Protein AF-A0A1V5QFH5-F1 (afdb_monomer)

Nearest PDB structures (foldseek):
  2v5h-assembly1_D  TM=9.493E-01  e=4.445E-23  Synechococcus elongatus PCC 7942 = FACHB-805
  2rd5-assembly1_B  TM=8.977E-01  e=8.369E-21  Arabidopsis thaliana
  7nly-assembly1_A  TM=9.084E-01  e=3.528E-19  Mycobacterium tuberculosis H37Rv
  3u6u-assembly1_C  TM=8.627E-01  e=1.494E-16  Thermus thermophilus HB8
  3wwm-assembly1_A-2  TM=8.642E-01  e=3.578E-16  Thermus thermophilus HB27

Solvent-accessible surface area (backbone atoms only — not comparable to full-atom values): 11883 Å² total; per-residue (Å²): 85,77,92,73,74,45,78,91,48,71,56,96,88,43,64,46,22,49,71,76,51,43,57,52,49,49,48,45,40,67,69,45,51,40,51,49,54,31,51,55,40,40,75,75,72,41,52,48,43,71,40,64,18,49,81,32,28,36,23,42,73,46,72,52,63,40,91,88,76,69,47,78,47,77,30,58,38,25,30,42,84,73,48,58,61,49,63,71,54,51,54,31,50,75,71,64,25,49,74,43,71,38,46,34,19,24,31,92,85,70,44,74,21,50,33,57,54,61,51,46,52,25,53,48,32,30,70,66,60,28,65,64,48,78,46,74,34,99,46,51,42,52,42,78,38,87,91,37,88,82,38,52,39,46,67,43,42,49,70,55,52,56,48,33,42,76,71,55,65,53,47,77,86,51,47,65,55,51,50,26,42,51,51,19,44,77,56,59,17,58,30,30,35,35,25,28,61,84,46,84,62,35,72,55,43,40,74,73,42,96,66,42,67,23,19,39,38,35,111

Mean predicted aligned error: 5.42 Å

pLDDT: mean 90.11, std 8.15, range [64.62, 98.56]

Foldseek 3Di:
DVVVVDDFDDDPNHTQAAPVNQVVLCCCQVPPVQVVVCVVCVVVVQQEDEDEQAVFWEWDADWDADPVPRHIDHSHQATQTDAGDCPVVVVCVVVRYHYRYGQWHAYPVRDIGHYDPLRSQLRNCLVVLHQEAEAADQAAAQAQDPVDSVRAAQEDEPVVVVV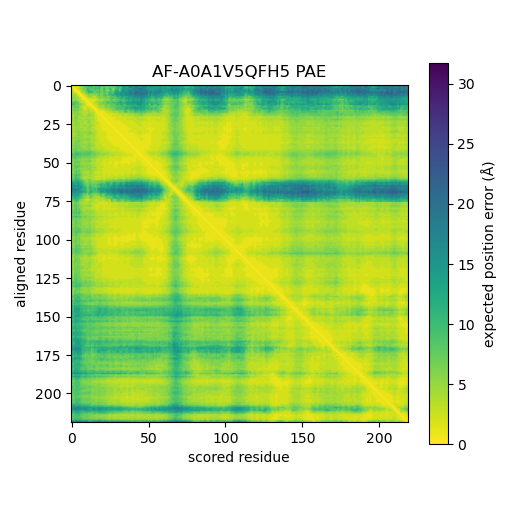CVVVVSQDDPRVVNVVSQSSSQVSRHAKYWYGHPPDPPLVVQQPPPPRGRYYIYGD

Sequence (219 aa):
MKKAGLKPVFLQGLRVTDAASMDIVEQVLNHEVNPEIVRTLEEFGCKARGIHGEHIISVVKHTATDEKTGIAMDWGYVGNVVDVDVEPIKAFLLAQIAPVITPLGRGPDKKLYNVNADEAAAAIAEKLGARKLVFLSDVPGILMNPEDPKSIASTLELAEIEELIRRGVISGGMLPKISGAIKALKAGVRKTHIIDAGLPHSLLLELFTDKGVGTEIVQ

Structure (mmCIF, N/CA/C/O backbone):
data_AF-A0A1V5QFH5-F1
#
_entry.id   AF-A0A1V5QFH5-F1
#
loop_
_atom_site.group_PDB
_atom_site.id
_atom_site.type_symbol
_atom_site.label_atom_id
_atom_site.label_alt_id
_atom_site.label_comp_id
_atom_site.label_asym_id
_atom_site.label_entity_id
_atom_site.label_seq_id
_atom_site.pdbx_PDB_ins_code
_atom_site.Cartn_x
_atom_site.Cartn_y
_atom_site.Cartn_z
_atom_site.occupancy
_atom_site.B_iso_or_equiv
_atom_site.auth_seq_id
_atom_site.auth_comp_id
_atom_site.auth_asym_id
_atom_site.auth_atom_id
_atom_site.pdbx_PDB_model_num
ATOM 1 N N . MET A 1 1 ? 20.693 0.882 -0.926 1.00 64.62 1 MET A N 1
ATOM 2 C CA . MET A 1 1 ? 21.209 2.172 -1.454 1.00 64.62 1 MET A CA 1
ATOM 3 C C . MET A 1 1 ? 22.457 2.671 -0.734 1.00 64.62 1 MET A C 1
ATOM 5 O O . MET A 1 1 ? 23.535 2.384 -1.224 1.00 64.62 1 MET A O 1
ATOM 9 N N . LYS A 1 2 ? 22.368 3.323 0.443 1.00 68.25 2 LYS A N 1
ATOM 10 C CA . LYS A 1 2 ? 23.543 3.910 1.135 1.00 68.25 2 LYS A CA 1
ATOM 11 C C . LYS A 1 2 ? 24.655 2.891 1.437 1.00 68.25 2 LYS A C 1
ATOM 13 O O . LYS A 1 2 ? 25.822 3.192 1.230 1.00 68.25 2 LYS A O 1
ATOM 18 N N . LYS A 1 3 ? 24.284 1.672 1.851 1.00 66.62 3 LYS A N 1
ATOM 19 C CA . LYS A 1 3 ? 25.224 0.550 2.055 1.00 66.62 3 LYS A CA 1
ATOM 20 C C . LYS A 1 3 ? 25.858 0.028 0.753 1.00 66.62 3 LYS A C 1
ATOM 22 O O . LYS A 1 3 ? 26.952 -0.508 0.801 1.00 66.62 3 LYS A O 1
ATOM 27 N N . ALA A 1 4 ? 25.191 0.213 -0.387 1.00 67.56 4 ALA A N 1
ATOM 28 C CA . ALA A 1 4 ? 25.653 -0.201 -1.715 1.00 67.56 4 ALA A CA 1
ATOM 29 C C . ALA A 1 4 ? 26.341 0.943 -2.493 1.00 67.56 4 ALA A C 1
ATOM 31 O O . ALA A 1 4 ? 26.595 0.812 -3.682 1.00 67.56 4 ALA A O 1
ATOM 32 N N . GLY A 1 5 ? 26.591 2.095 -1.854 1.00 68.31 5 GLY A N 1
ATOM 33 C CA . GLY A 1 5 ? 27.222 3.256 -2.495 1.00 68.31 5 GLY A CA 1
ATOM 34 C C . GLY A 1 5 ? 26.336 4.040 -3.474 1.00 68.31 5 GLY A C 1
ATOM 35 O O . GLY A 1 5 ? 26.804 5.010 -4.064 1.00 68.31 5 GLY A O 1
ATOM 36 N N . LEU A 1 6 ? 25.058 3.679 -3.626 1.00 72.56 6 LEU A N 1
ATOM 37 C CA . LEU A 1 6 ? 24.126 4.347 -4.541 1.00 72.56 6 LEU A CA 1
ATOM 38 C C . LEU A 1 6 ? 23.429 5.533 -3.858 1.00 72.56 6 LEU A C 1
ATOM 40 O O . LEU A 1 6 ? 22.901 5.405 -2.745 1.00 72.56 6 LEU A O 1
ATOM 44 N N . LYS A 1 7 ? 23.406 6.687 -4.538 1.00 72.81 7 LYS A N 1
ATOM 45 C CA . LYS A 1 7 ? 22.693 7.895 -4.093 1.00 72.81 7 LYS A CA 1
ATOM 46 C C . LYS A 1 7 ? 21.243 7.859 -4.598 1.00 72.81 7 LYS A C 1
ATOM 48 O O . LYS A 1 7 ? 21.052 7.726 -5.802 1.00 72.81 7 LYS A O 1
ATOM 53 N N . PRO A 1 8 ? 20.228 8.005 -3.726 1.00 72.50 8 PRO A N 1
ATOM 54 C CA . PRO A 1 8 ? 18.841 8.119 -4.167 1.00 72.50 8 PRO A CA 1
ATOM 55 C C . PRO A 1 8 ? 18.653 9.373 -5.026 1.00 72.50 8 PRO A C 1
ATOM 57 O O . PRO A 1 8 ? 18.969 10.474 -4.576 1.00 72.50 8 PRO A O 1
ATOM 60 N N . VAL A 1 9 ? 18.126 9.208 -6.237 1.00 76.88 9 VAL A N 1
ATOM 61 C CA . VAL A 1 9 ? 17.730 10.314 -7.116 1.00 76.88 9 VAL A CA 1
ATOM 62 C C . VAL A 1 9 ? 16.208 10.354 -7.163 1.00 76.88 9 VAL A C 1
ATOM 64 O O . VAL A 1 9 ? 15.557 9.323 -7.325 1.00 76.88 9 VAL A O 1
ATOM 67 N N . PHE A 1 10 ? 15.635 11.541 -6.993 1.00 75.25 10 PHE A N 1
ATOM 68 C CA . PHE A 1 10 ? 14.196 11.761 -7.081 1.00 75.25 10 PHE A CA 1
ATOM 69 C C . PHE A 1 10 ? 13.908 12.758 -8.192 1.00 75.25 10 PHE A C 1
ATOM 71 O O . PHE A 1 10 ? 14.595 13.773 -8.309 1.00 75.25 10 PHE A O 1
ATOM 78 N N . LEU A 1 11 ? 12.879 12.474 -8.980 1.00 71.00 11 LEU A N 1
ATOM 79 C CA . LEU A 1 11 ? 12.400 13.342 -10.042 1.00 71.00 11 LEU A CA 1
ATOM 80 C C . LEU A 1 11 ? 10.881 13.474 -9.873 1.00 71.00 11 LEU A C 1
ATOM 82 O O . LEU A 1 11 ? 10.172 12.473 -9.809 1.00 71.00 11 LEU A O 1
ATOM 86 N N . GLN A 1 12 ? 10.402 14.709 -9.684 1.00 69.69 12 GLN A N 1
ATOM 87 C CA . GLN A 1 12 ? 8.989 15.032 -9.408 1.00 69.69 12 GLN A CA 1
ATOM 88 C C . GLN A 1 12 ? 8.338 14.165 -8.304 1.00 69.69 12 GLN A C 1
ATOM 90 O O . GLN A 1 12 ? 7.196 13.734 -8.414 1.00 69.69 12 GLN A O 1
ATOM 95 N N . GLY A 1 13 ? 9.075 13.888 -7.222 1.00 67.62 13 GLY A N 1
ATOM 96 C CA . GLY A 1 13 ? 8.570 13.124 -6.071 1.00 67.62 13 GLY A CA 1
ATOM 97 C C . GLY A 1 13 ? 8.624 11.599 -6.220 1.00 67.62 13 GLY A C 1
ATOM 98 O O . GLY A 1 13 ? 8.502 10.894 -5.220 1.00 67.62 13 GLY A O 1
ATOM 99 N N . LEU A 1 14 ? 8.896 11.073 -7.417 1.00 69.31 14 LEU A N 1
ATOM 100 C CA . LEU A 1 14 ? 9.139 9.648 -7.641 1.00 69.31 14 LEU A CA 1
ATOM 101 C C . LEU A 1 14 ? 10.639 9.345 -7.602 1.00 69.31 14 LEU A C 1
ATOM 103 O O . LEU A 1 14 ? 11.469 10.114 -8.094 1.00 69.31 14 LEU A O 1
ATOM 107 N N . ARG A 1 15 ? 11.004 8.206 -7.006 1.00 75.00 15 ARG A N 1
ATOM 108 C CA . ARG A 1 15 ? 12.395 7.745 -6.969 1.00 75.00 15 ARG A CA 1
ATOM 109 C C . ARG A 1 15 ? 12.780 7.186 -8.335 1.00 75.00 15 ARG A C 1
ATOM 111 O O . ARG A 1 15 ? 12.197 6.199 -8.774 1.00 75.00 15 ARG A O 1
ATOM 118 N N . VAL A 1 16 ? 13.801 7.765 -8.960 1.00 82.00 16 VAL A N 1
ATOM 119 C CA . VAL A 1 16 ? 14.421 7.182 -10.153 1.00 82.00 16 VAL A CA 1
ATOM 120 C C . VAL A 1 16 ? 15.041 5.847 -9.751 1.00 82.00 16 VAL A C 1
ATOM 122 O O . VAL A 1 16 ? 15.820 5.775 -8.799 1.00 82.00 16 VAL A O 1
ATOM 125 N N . THR A 1 17 ? 14.654 4.785 -10.447 1.00 82.50 17 THR A N 1
ATOM 126 C CA . THR A 1 17 ? 15.049 3.412 -10.140 1.00 82.50 17 THR A CA 1
ATOM 127 C C . THR A 1 17 ? 15.790 2.848 -11.347 1.00 82.50 17 THR A C 1
ATOM 129 O O . THR A 1 17 ? 15.173 2.399 -12.304 1.00 82.50 17 THR A O 1
ATOM 132 N N . ASP A 1 18 ? 17.121 2.900 -11.343 1.00 87.44 18 ASP A N 1
ATOM 133 C CA . ASP A 1 18 ? 17.934 2.205 -12.351 1.00 87.44 18 ASP A CA 1
ATOM 134 C C . ASP A 1 18 ? 17.966 0.680 -12.111 1.00 87.44 18 ASP A C 1
ATOM 136 O O . ASP A 1 18 ? 17.358 0.181 -11.166 1.00 87.44 18 ASP A O 1
ATOM 140 N N . ALA A 1 19 ? 18.642 -0.081 -12.979 1.00 87.50 19 ALA A N 1
ATOM 141 C CA . ALA A 1 19 ? 18.684 -1.546 -12.879 1.00 87.50 19 ALA A CA 1
ATOM 142 C C . ALA A 1 19 ? 19.282 -2.027 -11.543 1.00 87.50 19 ALA A C 1
ATOM 144 O O . ALA A 1 19 ? 18.670 -2.829 -10.850 1.00 87.50 19 ALA A O 1
ATOM 145 N N . ALA A 1 20 ? 20.429 -1.470 -11.141 1.00 87.25 20 ALA A N 1
ATOM 146 C CA . ALA A 1 20 ? 21.074 -1.814 -9.872 1.00 87.25 20 ALA A CA 1
ATOM 147 C C . ALA A 1 20 ? 20.202 -1.441 -8.661 1.00 87.25 20 ALA A C 1
ATOM 149 O O . ALA A 1 20 ? 20.180 -2.132 -7.643 1.00 87.25 20 ALA A O 1
ATOM 150 N N . SER A 1 21 ? 19.468 -0.334 -8.766 1.00 88.00 21 SER A N 1
ATOM 151 C CA . SER A 1 21 ? 18.495 0.092 -7.772 1.00 88.00 21 SER A CA 1
ATOM 152 C C . SER A 1 21 ? 17.308 -0.862 -7.703 1.00 88.00 21 SER A C 1
ATOM 154 O O . SER A 1 21 ? 16.833 -1.128 -6.602 1.00 88.00 21 SER A O 1
ATOM 156 N N . MET A 1 22 ? 16.846 -1.376 -8.845 1.00 92.56 22 MET A N 1
ATOM 157 C CA . MET A 1 22 ? 15.738 -2.325 -8.926 1.00 92.56 22 MET A CA 1
ATOM 158 C C . MET A 1 22 ? 16.089 -3.642 -8.233 1.00 92.56 22 MET A C 1
ATOM 160 O O . MET A 1 22 ? 15.316 -4.073 -7.386 1.00 92.56 22 MET A O 1
ATOM 164 N N . ASP A 1 23 ? 17.280 -4.199 -8.472 1.00 90.88 23 ASP A N 1
ATOM 165 C CA . ASP A 1 23 ? 17.735 -5.435 -7.809 1.00 90.88 23 ASP A CA 1
ATOM 166 C C . ASP A 1 23 ? 17.728 -5.294 -6.275 1.00 90.88 23 ASP A C 1
ATOM 168 O O . ASP A 1 23 ? 17.292 -6.178 -5.539 1.00 90.88 23 ASP A O 1
ATOM 172 N N . ILE A 1 24 ? 18.168 -4.137 -5.764 1.00 92.06 24 ILE A N 1
ATOM 173 C CA . ILE A 1 24 ? 18.141 -3.849 -4.322 1.00 92.06 24 ILE A CA 1
ATOM 174 C C . ILE A 1 24 ? 16.704 -3.700 -3.815 1.00 92.06 24 ILE A C 1
ATOM 176 O O . ILE A 1 24 ? 16.397 -4.143 -2.710 1.00 92.06 24 ILE A O 1
ATOM 180 N N . VAL A 1 25 ? 15.839 -3.022 -4.572 1.00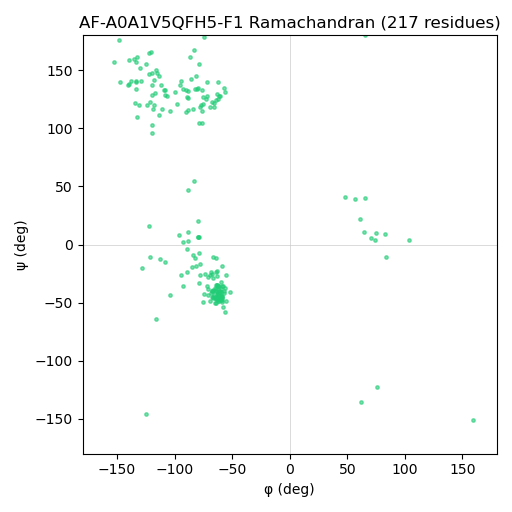 92.19 25 VAL A N 1
ATOM 181 C CA . VAL A 1 25 ? 14.436 -2.818 -4.190 1.00 92.19 25 VAL A CA 1
ATOM 182 C C . VAL A 1 25 ? 13.700 -4.156 -4.135 1.00 92.19 25 VAL A C 1
ATOM 184 O O . VAL A 1 25 ? 13.006 -4.405 -3.153 1.00 92.19 25 VAL A O 1
ATOM 187 N N . GLU A 1 26 ? 13.891 -5.021 -5.131 1.00 94.94 26 GLU A N 1
ATOM 188 C CA . GLU A 1 26 ? 13.342 -6.378 -5.157 1.00 94.94 26 GLU A CA 1
ATOM 189 C C . GLU A 1 26 ? 13.805 -7.174 -3.939 1.00 94.94 26 GLU A C 1
ATOM 191 O O . GLU A 1 26 ? 12.972 -7.653 -3.172 1.00 94.94 26 GLU A O 1
ATOM 196 N N . GLN A 1 27 ? 15.121 -7.238 -3.708 1.00 95.50 27 GLN A N 1
ATOM 197 C CA . GLN A 1 27 ? 15.693 -7.972 -2.583 1.00 95.50 27 GLN A CA 1
ATOM 198 C C . GLN A 1 27 ? 15.098 -7.520 -1.245 1.00 95.50 27 GLN A C 1
ATOM 200 O O . GLN A 1 27 ? 14.653 -8.344 -0.448 1.00 95.50 27 GLN A O 1
ATOM 205 N N . VAL A 1 28 ? 15.045 -6.209 -1.001 1.00 95.44 28 VAL A N 1
ATOM 206 C CA . VAL A 1 28 ? 14.538 -5.671 0.267 1.00 95.44 28 VAL A CA 1
ATOM 207 C C . VAL A 1 28 ? 13.037 -5.926 0.418 1.00 95.44 28 VAL A C 1
ATOM 209 O O . VAL A 1 28 ? 12.594 -6.336 1.488 1.00 95.44 28 VAL A O 1
ATOM 212 N N . LEU A 1 29 ? 12.230 -5.695 -0.620 1.00 96.50 29 LEU A N 1
ATOM 213 C CA . LEU A 1 29 ? 10.776 -5.819 -0.503 1.00 96.50 29 LEU A CA 1
ATOM 214 C C . LEU A 1 29 ? 10.316 -7.279 -0.462 1.00 96.50 29 LEU A C 1
ATOM 216 O O . LEU A 1 29 ? 9.549 -7.635 0.433 1.00 96.50 29 LEU A O 1
ATOM 220 N N . ASN A 1 30 ? 10.785 -8.118 -1.388 1.00 97.38 30 ASN A N 1
ATOM 221 C CA . ASN A 1 30 ? 10.340 -9.508 -1.513 1.00 97.38 30 ASN A CA 1
ATOM 222 C C . ASN A 1 30 ? 10.992 -10.437 -0.483 1.00 97.38 30 ASN A C 1
ATOM 224 O O . ASN A 1 30 ? 10.351 -11.388 -0.039 1.00 97.38 30 ASN A O 1
ATOM 228 N N . HIS A 1 31 ? 12.246 -10.192 -0.093 1.00 96.75 31 HIS A N 1
ATOM 229 C CA . HIS A 1 31 ? 13.013 -11.161 0.701 1.00 96.75 31 HIS A CA 1
ATOM 230 C C . HIS A 1 31 ? 13.326 -10.718 2.132 1.00 96.7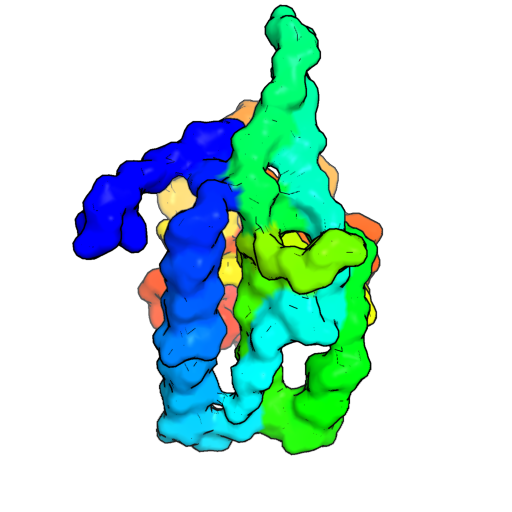5 31 HIS A C 1
ATOM 232 O O . HIS A 1 31 ? 13.705 -11.563 2.940 1.00 96.75 31 HIS A O 1
ATOM 238 N N . GLU A 1 32 ? 13.133 -9.443 2.475 1.00 97.44 32 GLU A N 1
ATOM 239 C CA . GLU A 1 32 ? 13.359 -8.945 3.839 1.00 97.44 32 GLU A CA 1
ATOM 240 C C . GLU A 1 32 ? 12.050 -8.451 4.470 1.00 97.44 32 GLU A C 1
ATOM 242 O O . GLU A 1 32 ? 11.544 -9.067 5.408 1.00 97.44 32 GLU A O 1
ATOM 247 N N . VAL A 1 33 ? 11.449 -7.395 3.912 1.00 97.88 33 VAL A N 1
ATOM 248 C CA . VAL A 1 33 ? 10.292 -6.706 4.510 1.00 97.88 33 VAL A CA 1
ATOM 249 C C . VAL A 1 33 ? 9.024 -7.560 4.471 1.00 97.88 33 VAL A C 1
ATOM 251 O O . VAL A 1 33 ? 8.335 -7.686 5.483 1.00 97.88 33 VAL A O 1
ATOM 254 N N . ASN A 1 34 ? 8.685 -8.155 3.322 1.00 98.44 34 ASN A N 1
ATOM 255 C CA . ASN A 1 34 ? 7.463 -8.954 3.206 1.00 98.44 34 ASN A CA 1
ATOM 256 C C . ASN A 1 34 ? 7.474 -10.185 4.136 1.00 98.44 34 ASN A C 1
ATOM 258 O O . ASN A 1 34 ? 6.519 -10.334 4.908 1.00 98.44 34 ASN A O 1
ATOM 262 N N . PRO A 1 35 ? 8.545 -11.008 4.174 1.00 98.19 35 PRO A N 1
ATOM 263 C CA . PRO A 1 35 ? 8.632 -12.116 5.122 1.00 98.19 35 PRO A CA 1
ATOM 264 C C . PRO A 1 35 ? 8.629 -11.670 6.589 1.00 98.19 35 PRO A C 1
ATOM 266 O O . PRO A 1 35 ? 8.040 -12.356 7.422 1.00 98.19 35 PRO A O 1
ATOM 269 N N . GLU A 1 36 ? 9.242 -10.530 6.926 1.00 98.38 36 GLU A N 1
ATOM 270 C CA . GLU A 1 36 ? 9.231 -9.991 8.292 1.00 98.38 36 GLU A CA 1
ATOM 271 C C . GLU A 1 36 ? 7.811 -9.643 8.764 1.00 98.38 36 GLU A C 1
ATOM 273 O O . GLU A 1 36 ? 7.420 -10.024 9.873 1.00 98.38 36 GLU A O 1
ATOM 278 N N . ILE A 1 37 ? 7.013 -8.983 7.917 1.00 98.06 37 ILE A N 1
ATOM 279 C CA . ILE A 1 37 ? 5.612 -8.656 8.226 1.00 98.06 37 ILE A CA 1
ATOM 280 C C . ILE A 1 37 ? 4.790 -9.937 8.391 1.00 98.06 37 ILE A C 1
ATOM 282 O O . ILE A 1 37 ? 4.036 -10.060 9.356 1.00 98.06 37 ILE A O 1
ATOM 286 N N . VAL A 1 38 ? 4.952 -10.908 7.485 1.00 98.50 38 VAL A N 1
ATOM 287 C CA . VAL A 1 38 ? 4.260 -12.204 7.574 1.00 98.50 38 VAL A CA 1
ATOM 288 C C . VAL A 1 38 ? 4.605 -12.909 8.885 1.00 98.50 38 VAL A C 1
ATOM 290 O O . VAL A 1 38 ? 3.692 -13.293 9.613 1.00 98.50 38 VAL A O 1
ATOM 293 N N . ARG A 1 39 ? 5.895 -13.009 9.231 1.00 98.44 39 ARG A N 1
ATOM 294 C CA . ARG A 1 39 ? 6.352 -13.646 10.474 1.00 98.44 39 ARG A CA 1
ATOM 295 C C . ARG A 1 39 ? 5.768 -12.957 11.704 1.00 98.44 39 ARG A C 1
ATOM 297 O O . ARG A 1 39 ? 5.277 -13.628 12.602 1.00 98.44 39 ARG A O 1
ATOM 304 N N . THR A 1 40 ? 5.775 -11.625 11.719 1.00 98.19 40 THR A N 1
ATOM 305 C CA . THR A 1 40 ? 5.205 -10.835 12.818 1.00 98.19 40 THR A CA 1
ATOM 306 C C . THR A 1 40 ? 3.713 -11.130 12.983 1.00 98.19 40 THR A C 1
ATOM 308 O O . THR A 1 40 ? 3.248 -11.362 14.093 1.00 98.19 40 THR A O 1
ATOM 311 N N . LEU A 1 41 ? 2.945 -11.181 11.890 1.00 97.88 41 LEU A N 1
ATOM 312 C CA . LEU A 1 41 ? 1.522 -11.532 11.945 1.00 97.88 41 LEU A CA 1
ATOM 313 C C . LEU A 1 41 ? 1.303 -12.959 12.475 1.00 97.88 41 LEU A C 1
ATOM 315 O O . LEU A 1 41 ? 0.415 -13.173 13.304 1.00 97.88 41 LEU A O 1
ATOM 319 N N . GLU A 1 42 ? 2.114 -13.920 12.032 1.00 97.62 42 GLU A N 1
ATOM 320 C CA . GLU A 1 42 ? 2.048 -15.312 12.4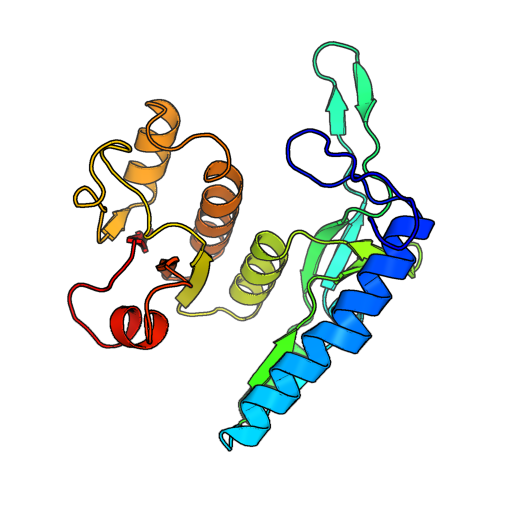93 1.00 97.62 42 GLU A CA 1
ATOM 321 C C . GLU A 1 42 ? 2.400 -15.463 13.981 1.00 97.62 42 GLU A C 1
ATOM 323 O O . GLU A 1 42 ? 1.739 -16.230 14.681 1.00 97.62 42 GLU A O 1
ATOM 328 N N . GLU A 1 43 ? 3.366 -14.693 14.496 1.00 98.25 43 GLU A N 1
ATOM 329 C CA . GLU A 1 43 ? 3.721 -14.643 15.926 1.00 98.25 43 GLU A CA 1
ATOM 330 C C . GLU A 1 43 ? 2.535 -14.204 16.807 1.00 98.25 43 GLU A C 1
ATOM 332 O O . GLU A 1 43 ? 2.377 -14.696 17.924 1.00 98.25 43 GLU A O 1
ATOM 337 N N . PHE A 1 44 ? 1.652 -13.343 16.289 1.00 96.75 44 PHE A N 1
ATOM 338 C CA . PHE A 1 44 ? 0.402 -12.942 16.949 1.00 96.75 44 PHE A CA 1
ATOM 339 C C . PHE A 1 44 ? -0.795 -13.862 16.629 1.00 96.75 44 PHE A C 1
ATOM 341 O O . PHE A 1 44 ? -1.936 -13.537 16.961 1.00 96.75 44 PHE A O 1
ATOM 348 N N . GLY A 1 45 ? -0.564 -15.020 16.001 1.00 96.81 45 GLY A N 1
ATOM 349 C CA . GLY A 1 45 ? -1.586 -16.035 15.725 1.00 96.81 45 GLY A CA 1
ATOM 350 C C . GLY A 1 45 ? -2.428 -15.789 14.468 1.00 96.81 45 GLY A C 1
ATOM 351 O O . GLY A 1 45 ? -3.409 -16.501 14.242 1.00 96.81 45 GLY A O 1
ATOM 352 N N . CYS A 1 46 ? -2.070 -14.810 13.633 1.00 97.12 46 CYS A N 1
ATOM 353 C CA . CYS A 1 46 ? -2.725 -14.584 12.347 1.00 97.12 46 CYS A CA 1
ATOM 354 C C . CYS A 1 46 ? -2.199 -15.571 11.297 1.00 97.12 46 CYS A C 1
ATOM 356 O O . CYS A 1 46 ? -0.995 -15.752 11.143 1.00 97.12 46 CYS A O 1
ATOM 358 N N . LYS A 1 47 ? -3.087 -16.180 10.506 1.00 97.94 47 LYS A N 1
ATOM 359 C CA . LYS A 1 47 ? -2.664 -16.915 9.307 1.00 97.94 47 LYS A CA 1
ATOM 360 C C . LYS A 1 47 ? -2.329 -15.888 8.230 1.00 97.94 47 LYS A C 1
ATOM 362 O O . LYS A 1 47 ? -3.248 -15.317 7.659 1.00 97.94 47 LYS A O 1
ATOM 367 N N . ALA A 1 48 ? -1.055 -15.644 7.941 1.00 98.19 48 ALA A N 1
ATOM 368 C CA . ALA A 1 48 ? -0.637 -14.655 6.944 1.00 98.19 48 ALA A CA 1
ATOM 369 C C . ALA A 1 48 ? 0.218 -15.284 5.839 1.00 98.19 48 ALA A C 1
ATOM 371 O O . ALA A 1 48 ? 0.967 -16.227 6.087 1.00 98.19 48 ALA A O 1
ATOM 372 N N . ARG A 1 49 ? 0.120 -14.789 4.603 1.00 98.31 49 ARG A N 1
ATOM 373 C CA . ARG A 1 49 ? 0.956 -15.250 3.482 1.00 98.31 49 ARG A CA 1
ATOM 374 C C . ARG A 1 49 ? 1.374 -14.086 2.595 1.00 98.31 49 ARG A C 1
ATOM 376 O O . ARG A 1 49 ? 0.560 -13.226 2.263 1.00 98.31 49 ARG A O 1
ATOM 383 N N . GLY A 1 50 ? 2.642 -14.097 2.197 1.00 98.00 50 GLY A N 1
ATOM 384 C CA . GLY A 1 50 ? 3.197 -13.144 1.246 1.00 98.00 50 GLY A CA 1
ATOM 385 C C . GLY A 1 50 ? 2.693 -13.400 -0.174 1.00 98.00 50 GLY A C 1
ATOM 386 O O . GLY A 1 50 ? 2.590 -14.549 -0.604 1.00 98.00 50 GLY A O 1
ATOM 387 N N . ILE A 1 51 ? 2.400 -12.330 -0.905 1.00 98.25 51 ILE A N 1
ATOM 388 C CA . ILE A 1 51 ? 2.196 -12.327 -2.352 1.00 98.25 51 ILE A CA 1
ATOM 389 C C . ILE A 1 51 ? 3.180 -11.316 -2.925 1.00 98.25 51 ILE A C 1
ATOM 391 O O . ILE A 1 51 ? 3.141 -10.133 -2.592 1.00 98.25 51 ILE A O 1
ATOM 395 N N . HIS A 1 52 ? 4.065 -11.778 -3.796 1.00 98.19 52 HIS A N 1
ATOM 396 C CA . HIS A 1 52 ? 4.919 -10.858 -4.528 1.00 98.19 52 HIS A CA 1
ATOM 397 C C . HIS A 1 52 ? 4.075 -10.126 -5.575 1.00 98.19 52 HIS A C 1
ATOM 399 O O . HIS A 1 52 ? 3.369 -10.768 -6.363 1.00 98.19 52 HIS A O 1
ATOM 405 N N . GLY A 1 53 ? 4.104 -8.794 -5.553 1.00 97.50 53 GLY A N 1
ATOM 406 C CA . GLY A 1 53 ? 3.236 -7.954 -6.370 1.00 97.50 53 GLY A CA 1
ATOM 407 C C . GLY A 1 53 ? 3.376 -8.230 -7.860 1.00 97.50 53 GLY A C 1
ATOM 408 O O . GLY A 1 53 ? 2.378 -8.263 -8.565 1.00 97.50 53 GLY A O 1
ATOM 409 N N . GLU A 1 54 ? 4.570 -8.550 -8.349 1.00 97.06 54 GLU A N 1
ATOM 410 C CA . GLU A 1 54 ? 4.836 -8.801 -9.767 1.00 97.06 54 GLU A CA 1
ATOM 411 C C . GLU A 1 54 ? 4.116 -10.021 -10.355 1.00 97.06 54 GLU A C 1
ATOM 413 O O . GLU A 1 54 ? 4.085 -10.195 -11.575 1.00 97.06 54 GLU A O 1
ATOM 418 N N . HIS A 1 55 ? 3.529 -10.867 -9.509 1.00 97.69 55 HIS A N 1
ATOM 419 C CA . HIS A 1 55 ? 2.678 -11.969 -9.945 1.00 97.69 55 HIS A CA 1
ATOM 420 C C . HIS A 1 55 ? 1.225 -11.552 -10.179 1.00 97.69 55 HIS A C 1
ATOM 422 O O . HIS A 1 55 ? 0.507 -12.274 -10.863 1.00 97.69 55 HIS A O 1
ATOM 428 N N . ILE A 1 56 ? 0.795 -10.417 -9.622 1.00 98.12 56 ILE A N 1
ATOM 429 C CA . ILE A 1 56 ? -0.603 -9.973 -9.656 1.00 98.12 56 ILE A CA 1
ATOM 430 C C . ILE A 1 56 ? -0.790 -8.540 -10.166 1.00 98.12 56 ILE A C 1
ATOM 432 O O . ILE A 1 56 ? -1.882 -8.207 -10.600 1.00 98.12 56 ILE A O 1
ATOM 436 N N . ILE A 1 57 ? 0.239 -7.692 -10.153 1.00 98.25 57 ILE A N 1
ATOM 437 C CA . ILE A 1 57 ? 0.188 -6.292 -10.586 1.00 98.25 57 ILE A CA 1
ATOM 438 C C . ILE A 1 57 ? 0.845 -6.174 -11.962 1.00 98.25 57 ILE A C 1
ATOM 440 O O . ILE A 1 57 ? 2.058 -6.352 -12.116 1.00 98.25 57 ILE A O 1
ATOM 444 N N . SER A 1 58 ? 0.043 -5.820 -12.961 1.00 98.12 58 SER A N 1
ATOM 445 C CA . SER A 1 58 ? 0.512 -5.480 -14.304 1.00 98.12 58 SER A CA 1
ATOM 446 C C . SER A 1 58 ? 0.743 -3.979 -14.412 1.00 98.12 58 SER A C 1
ATOM 448 O O . SER A 1 58 ? -0.107 -3.180 -14.011 1.00 98.12 58 SER A O 1
ATOM 450 N N . VAL A 1 59 ? 1.881 -3.583 -14.979 1.00 97.31 59 VAL A N 1
ATOM 451 C CA . VAL A 1 59 ? 2.277 -2.171 -15.061 1.00 97.31 59 VAL A CA 1
ATOM 452 C C . VAL A 1 59 ? 2.762 -1.775 -16.447 1.00 97.31 59 VAL A C 1
ATOM 454 O O . VAL A 1 59 ? 3.187 -2.603 -17.252 1.00 97.31 59 VAL A O 1
ATOM 457 N N . VAL A 1 60 ? 2.758 -0.471 -16.701 1.00 95.50 60 VAL A N 1
ATOM 458 C CA . VAL A 1 60 ? 3.500 0.150 -17.803 1.00 95.50 60 VAL A CA 1
ATOM 459 C C . VAL A 1 60 ? 4.566 1.068 -17.239 1.00 95.50 60 VAL A C 1
ATOM 461 O O . VAL A 1 60 ? 4.379 1.671 -16.183 1.00 95.50 60 VAL A O 1
ATOM 464 N N . LYS A 1 61 ? 5.692 1.183 -17.947 1.00 92.75 61 LYS A N 1
ATOM 465 C CA . LYS A 1 61 ? 6.777 2.079 -17.549 1.00 92.75 61 LYS A CA 1
ATOM 466 C C . LYS A 1 61 ? 6.252 3.511 -17.414 1.00 92.75 61 LYS A C 1
ATOM 468 O O . LYS A 1 61 ? 5.598 4.022 -18.321 1.00 92.75 61 LYS A O 1
ATOM 473 N N . HIS A 1 62 ? 6.573 4.154 -16.297 1.00 86.81 62 HIS A N 1
ATOM 474 C CA . HIS A 1 62 ? 6.284 5.561 -16.087 1.00 86.81 62 HIS A CA 1
ATOM 475 C C . HIS A 1 62 ? 7.176 6.404 -17.002 1.00 86.81 62 HIS A C 1
ATOM 477 O O . HIS A 1 62 ? 8.405 6.374 -16.905 1.00 86.81 62 HIS A O 1
ATOM 483 N N . THR A 1 63 ? 6.544 7.159 -17.894 1.00 83.38 63 THR A N 1
ATOM 484 C CA . THR A 1 63 ? 7.206 8.103 -18.793 1.00 83.38 63 THR A CA 1
ATOM 485 C C . THR A 1 63 ? 6.449 9.416 -18.762 1.00 83.38 63 THR A C 1
ATOM 487 O O . THR A 1 63 ? 5.226 9.417 -18.903 1.00 83.38 63 THR A O 1
ATOM 490 N N . ALA A 1 64 ? 7.171 10.522 -18.640 1.00 79.19 64 ALA A N 1
ATOM 491 C CA . ALA A 1 64 ? 6.608 11.856 -18.779 1.00 79.19 64 ALA A CA 1
ATOM 492 C C . ALA A 1 64 ? 7.529 12.714 -19.646 1.00 79.19 64 ALA A C 1
ATOM 494 O O . ALA A 1 64 ? 8.712 12.413 -19.813 1.00 79.19 64 ALA A O 1
ATOM 495 N N . THR A 1 65 ? 6.983 13.787 -20.201 1.00 79.50 65 THR A N 1
ATOM 496 C CA . THR A 1 65 ? 7.744 14.772 -20.969 1.00 79.50 65 THR A CA 1
ATOM 497 C C . THR A 1 65 ? 7.767 16.074 -20.191 1.00 79.50 65 THR A C 1
ATOM 499 O O . THR A 1 65 ? 6.758 16.480 -19.621 1.00 79.50 65 THR A O 1
ATOM 502 N N . ASP A 1 66 ? 8.922 16.725 -20.149 1.00 72.81 66 ASP A N 1
ATOM 503 C CA . ASP A 1 66 ? 9.042 18.054 -19.566 1.00 72.81 66 ASP A CA 1
ATOM 504 C C . ASP A 1 66 ? 8.251 19.066 -20.399 1.00 72.81 66 ASP A C 1
ATOM 506 O O . ASP A 1 66 ? 8.558 19.289 -21.568 1.00 72.81 66 ASP A O 1
ATOM 510 N N . GLU A 1 67 ? 7.242 19.698 -19.801 1.00 73.19 67 GLU A N 1
ATOM 511 C CA . GLU A 1 67 ? 6.394 20.680 -20.485 1.00 73.19 67 GLU A CA 1
ATOM 512 C C . GLU A 1 67 ? 7.162 21.933 -20.939 1.00 73.19 67 GLU A C 1
ATOM 514 O O . GLU A 1 67 ? 6.740 22.612 -21.872 1.00 73.19 67 GLU A O 1
ATOM 519 N N . LYS A 1 68 ? 8.296 22.253 -20.304 1.00 74.19 68 LYS A N 1
ATOM 520 C CA . LYS A 1 68 ? 9.111 23.437 -20.616 1.00 74.19 68 LYS A CA 1
ATOM 521 C C . LYS A 1 68 ? 10.207 23.142 -21.627 1.00 74.19 68 LYS A C 1
ATOM 523 O O . LYS A 1 68 ? 10.547 24.019 -22.416 1.00 74.19 68 LYS A O 1
ATOM 528 N N . THR A 1 69 ? 10.798 21.949 -21.578 1.00 75.69 69 THR A N 1
ATOM 529 C CA . THR A 1 69 ? 11.955 21.598 -22.421 1.00 75.69 69 THR A CA 1
ATOM 530 C C . THR A 1 69 ? 11.628 20.607 -23.537 1.00 75.69 69 THR A C 1
ATOM 532 O O . THR A 1 69 ? 12.415 20.467 -24.469 1.00 75.69 69 THR A O 1
ATOM 535 N N . GLY A 1 70 ? 10.481 19.926 -23.475 1.00 76.81 70 GLY A N 1
ATOM 536 C CA . GLY A 1 70 ? 10.083 18.883 -24.423 1.00 76.81 70 GLY A CA 1
ATOM 537 C C . GLY A 1 70 ? 10.894 17.589 -24.304 1.00 76.81 70 GLY A C 1
ATOM 538 O O . GLY A 1 70 ? 10.734 16.686 -25.124 1.00 76.81 70 GLY A O 1
ATOM 539 N N . ILE A 1 71 ? 11.779 17.481 -23.308 1.00 77.19 71 ILE A N 1
ATOM 540 C CA . ILE A 1 71 ? 12.662 16.327 -23.128 1.00 77.19 71 ILE A CA 1
ATOM 541 C C . ILE A 1 71 ? 11.902 15.208 -22.411 1.00 77.19 71 ILE A C 1
ATOM 543 O O . ILE A 1 71 ? 11.223 15.439 -21.407 1.00 77.19 71 ILE A O 1
ATOM 547 N N . ALA A 1 72 ? 12.026 13.982 -22.922 1.00 77.06 72 ALA A N 1
ATOM 548 C CA . ALA A 1 72 ? 11.502 12.796 -22.258 1.00 77.06 72 ALA A CA 1
ATOM 549 C C . ALA A 1 72 ? 12.257 12.555 -20.944 1.00 77.06 72 ALA A C 1
ATOM 551 O O . ALA A 1 72 ? 13.478 12.396 -20.931 1.00 77.06 72 ALA A O 1
ATOM 552 N N . MET A 1 73 ? 11.519 12.524 -19.842 1.00 79.38 73 MET A N 1
ATOM 553 C CA . MET A 1 73 ? 12.034 12.175 -18.529 1.00 79.38 73 MET A CA 1
ATOM 554 C C . MET A 1 73 ? 11.895 10.665 -18.319 1.00 79.38 73 MET A C 1
ATOM 556 O O . MET A 1 73 ? 10.840 10.079 -18.579 1.00 79.38 73 MET A O 1
ATOM 560 N N . ASP A 1 74 ? 12.969 10.035 -17.844 1.00 80.38 74 ASP A N 1
ATOM 561 C CA . ASP A 1 74 ? 13.021 8.599 -17.584 1.00 80.38 74 ASP A CA 1
ATOM 562 C C . ASP A 1 74 ? 13.278 8.335 -16.097 1.00 80.38 74 ASP A C 1
ATOM 564 O O . ASP A 1 74 ? 14.301 8.736 -15.540 1.00 80.38 74 ASP A O 1
ATOM 568 N N . TRP A 1 75 ? 12.345 7.633 -15.459 1.00 84.56 75 TRP A N 1
ATOM 569 C CA . TRP A 1 75 ? 12.462 7.189 -14.071 1.00 84.56 75 TRP A CA 1
ATOM 570 C C . TRP A 1 75 ? 13.062 5.783 -13.943 1.00 84.56 75 TRP A C 1
ATOM 572 O O . TRP A 1 75 ? 13.192 5.268 -12.833 1.00 84.56 75 TRP A O 1
ATOM 582 N N . GLY A 1 76 ? 13.445 5.158 -15.055 1.00 88.94 76 GLY A N 1
ATOM 583 C CA . GLY A 1 76 ? 13.976 3.804 -15.118 1.00 88.94 76 GLY A CA 1
ATOM 584 C C . GLY A 1 76 ? 12.876 2.756 -14.948 1.00 88.94 76 GLY A C 1
ATOM 585 O O . GLY A 1 76 ? 11.912 2.713 -15.711 1.00 88.94 76 GLY A O 1
ATOM 586 N N . TYR A 1 77 ? 13.026 1.894 -13.952 1.00 91.62 77 TYR A N 1
ATOM 587 C CA . TYR A 1 77 ? 12.115 0.808 -13.599 1.00 91.62 77 TYR A CA 1
ATOM 588 C C . TYR A 1 77 ? 11.026 1.274 -12.628 1.00 91.62 77 TYR A C 1
ATOM 590 O O . TYR A 1 77 ? 10.756 0.617 -11.630 1.00 91.62 77 TYR A O 1
ATOM 598 N N . VAL A 1 78 ? 10.397 2.417 -12.908 1.00 92.44 78 VAL A N 1
ATOM 599 C CA . VAL A 1 78 ? 9.186 2.866 -12.201 1.00 92.44 78 VAL A CA 1
ATOM 600 C C . VAL A 1 78 ? 7.969 2.537 -13.055 1.00 92.44 78 VAL A C 1
ATOM 602 O O . VAL A 1 78 ? 7.975 2.805 -14.257 1.00 92.44 78 VAL A O 1
ATOM 605 N N . GLY A 1 79 ? 6.952 1.919 -12.458 1.00 93.12 79 GLY A N 1
ATOM 606 C CA . GLY A 1 79 ? 5.750 1.458 -13.152 1.00 93.12 79 GLY A CA 1
ATOM 607 C C . GLY A 1 79 ? 4.479 2.138 -12.649 1.00 93.12 79 GLY A C 1
ATOM 608 O O . GLY A 1 79 ? 4.321 2.326 -11.446 1.00 93.12 79 GLY A O 1
ATOM 609 N N . ASN A 1 80 ? 3.570 2.449 -13.573 1.00 92.56 80 ASN A N 1
ATOM 610 C CA . ASN A 1 80 ? 2.185 2.831 -13.286 1.00 92.56 80 ASN A CA 1
ATOM 611 C C . ASN A 1 80 ? 1.292 1.591 -13.385 1.00 92.56 80 ASN A C 1
ATOM 613 O O . ASN A 1 80 ? 1.431 0.813 -14.337 1.00 92.56 80 ASN A O 1
ATOM 617 N N . VAL A 1 81 ? 0.357 1.417 -12.451 1.00 94.12 81 VAL A N 1
ATOM 618 C CA . VAL A 1 81 ? -0.521 0.236 -12.431 1.00 94.12 81 VAL A CA 1
ATOM 619 C C . VAL A 1 81 ? -1.545 0.304 -13.560 1.00 94.12 81 VAL A C 1
ATOM 621 O O . VAL A 1 81 ? -2.261 1.295 -13.702 1.00 94.12 81 VAL A O 1
ATOM 624 N N . VAL A 1 82 ? -1.625 -0.770 -14.348 1.00 95.19 82 VAL A N 1
ATOM 625 C CA . VAL A 1 82 ? -2.613 -0.940 -15.426 1.00 95.19 82 VAL A CA 1
ATOM 626 C C . VAL A 1 82 ? -3.711 -1.904 -15.016 1.00 95.19 82 VAL A C 1
ATOM 628 O O . VAL A 1 82 ? -4.883 -1.644 -15.279 1.00 95.19 82 VAL A O 1
ATOM 631 N N . ASP A 1 83 ? -3.343 -3.014 -14.381 1.00 96.12 83 ASP A N 1
ATOM 632 C CA . ASP A 1 83 ? -4.299 -4.032 -13.964 1.00 96.12 83 ASP A CA 1
ATOM 633 C C . ASP A 1 83 ? -3.804 -4.804 -12.740 1.00 96.12 83 ASP A C 1
ATOM 635 O O . ASP A 1 83 ? -2.600 -4.858 -12.475 1.00 96.12 83 ASP A O 1
ATOM 639 N N . VAL A 1 84 ? -4.743 -5.400 -12.004 1.00 97.38 84 VAL A N 1
ATOM 640 C CA . VAL A 1 84 ? -4.456 -6.247 -10.843 1.00 97.38 84 VAL A CA 1
ATOM 641 C C . VAL A 1 84 ? -5.298 -7.519 -10.913 1.00 97.38 84 VAL A C 1
ATOM 643 O O . VAL A 1 84 ? -6.529 -7.449 -10.896 1.00 97.38 84 VAL A O 1
ATOM 646 N N . ASP A 1 85 ? -4.639 -8.677 -10.917 1.00 97.94 85 ASP A N 1
ATOM 647 C CA . ASP A 1 85 ? -5.278 -9.976 -10.713 1.00 97.94 85 ASP A CA 1
ATOM 648 C C . ASP A 1 85 ? -5.540 -10.202 -9.219 1.00 97.94 85 ASP A C 1
ATOM 650 O O . ASP A 1 85 ? -4.645 -10.477 -8.419 1.00 97.94 85 ASP A O 1
ATOM 654 N N . VAL A 1 86 ? -6.803 -10.067 -8.829 1.00 97.56 86 VAL A N 1
ATOM 655 C CA . VAL A 1 86 ? -7.234 -10.198 -7.434 1.00 97.56 86 VAL A CA 1
ATOM 656 C C . VAL A 1 86 ? -7.607 -11.627 -7.043 1.00 97.56 86 VAL A C 1
ATOM 658 O O . VAL A 1 86 ? -7.913 -11.863 -5.874 1.00 97.56 86 VAL A O 1
ATOM 661 N N . GLU A 1 87 ? -7.596 -12.594 -7.962 1.00 98.25 87 GLU A N 1
ATOM 662 C CA . GLU A 1 87 ? -8.014 -13.967 -7.652 1.00 98.25 87 GLU A CA 1
ATOM 663 C C . GLU A 1 87 ? -7.128 -14.640 -6.589 1.00 98.25 87 GLU A C 1
ATOM 665 O O . GLU A 1 87 ? -7.683 -15.202 -5.636 1.00 98.25 87 GLU A O 1
ATOM 670 N N . PRO A 1 88 ? -5.784 -14.509 -6.616 1.00 98.06 88 PRO A N 1
ATOM 671 C CA . PRO A 1 88 ? -4.937 -15.011 -5.531 1.00 98.06 88 PRO A CA 1
ATOM 672 C C . PRO A 1 88 ? -5.261 -14.375 -4.171 1.00 98.06 88 PRO A C 1
ATOM 674 O O . PRO A 1 88 ? -5.280 -15.060 -3.146 1.00 98.06 88 PRO A O 1
ATOM 677 N N . ILE A 1 89 ? -5.580 -13.075 -4.157 1.00 98.31 89 ILE A N 1
ATOM 678 C CA . ILE A 1 89 ? -5.965 -12.343 -2.942 1.00 98.31 89 ILE A CA 1
ATOM 679 C C . ILE A 1 89 ? -7.277 -12.912 -2.392 1.00 98.31 89 ILE A C 1
ATOM 681 O O . ILE A 1 89 ? -7.360 -13.257 -1.213 1.00 98.31 89 ILE A O 1
ATOM 685 N N . LYS A 1 90 ? -8.300 -13.056 -3.242 1.00 98.12 90 LYS A N 1
ATOM 686 C CA . LYS A 1 90 ? -9.607 -13.607 -2.854 1.00 98.12 90 LYS A CA 1
ATOM 687 C C . LYS A 1 90 ? -9.491 -15.033 -2.326 1.00 98.12 90 LYS A C 1
ATOM 689 O O . LYS A 1 90 ? -10.143 -15.355 -1.335 1.00 98.12 90 LYS A O 1
ATOM 694 N N . ALA A 1 91 ? -8.651 -15.867 -2.939 1.00 98.12 91 ALA A N 1
ATOM 695 C CA . ALA A 1 91 ? -8.415 -17.234 -2.485 1.00 98.12 91 ALA A CA 1
ATOM 696 C C . ALA A 1 91 ? -7.838 -17.274 -1.059 1.00 98.12 91 ALA A C 1
ATOM 698 O O . ALA A 1 91 ? -8.312 -18.049 -0.225 1.00 98.12 91 ALA A O 1
ATOM 699 N N . PHE A 1 92 ? -6.867 -16.408 -0.746 1.00 98.12 92 PHE A N 1
ATOM 700 C CA . PHE A 1 92 ? -6.325 -16.293 0.613 1.00 98.12 92 PHE A CA 1
ATOM 701 C C . PHE A 1 92 ? -7.382 -15.799 1.600 1.00 98.12 92 PHE A C 1
ATOM 703 O O . PHE A 1 92 ? -7.579 -16.425 2.642 1.00 98.12 92 PHE A O 1
ATOM 710 N N . LEU A 1 93 ? -8.128 -14.749 1.248 1.00 97.19 93 LEU A N 1
ATOM 711 C CA . LEU A 1 93 ? -9.192 -14.221 2.103 1.00 97.19 93 LEU A CA 1
ATOM 712 C C . LEU A 1 93 ? -10.277 -15.272 2.395 1.00 97.19 93 LEU A C 1
ATOM 714 O O . LEU A 1 93 ? -10.705 -15.399 3.542 1.00 97.19 93 LEU A O 1
ATOM 718 N N . LEU A 1 94 ? -10.675 -16.072 1.398 1.00 97.88 94 LEU A N 1
ATOM 719 C CA . LEU A 1 94 ? -11.637 -17.170 1.562 1.00 97.88 94 LEU A CA 1
ATOM 720 C C . LEU A 1 94 ? -11.125 -18.248 2.529 1.00 97.88 94 LEU A C 1
ATOM 722 O O . LEU A 1 94 ? -11.897 -18.791 3.317 1.00 97.88 94 LEU A O 1
ATOM 726 N N . ALA A 1 95 ? -9.821 -18.523 2.510 1.00 98.00 95 ALA A N 1
ATOM 727 C CA . ALA A 1 95 ? -9.160 -19.447 3.429 1.00 98.00 95 ALA A CA 1
ATOM 728 C C . ALA A 1 95 ? -8.865 -18.840 4.819 1.00 98.00 95 ALA A C 1
ATOM 730 O O . ALA A 1 95 ? -8.200 -19.482 5.637 1.00 98.00 95 ALA A O 1
ATOM 731 N N . GLN A 1 96 ? -9.344 -17.619 5.096 1.00 97.56 96 GLN A N 1
ATOM 732 C CA . GLN A 1 96 ? -9.029 -16.842 6.300 1.00 97.56 96 GLN A CA 1
ATOM 733 C C . GLN A 1 96 ? -7.519 -16.624 6.488 1.00 97.56 96 GLN A C 1
ATOM 735 O O . GLN A 1 96 ? -6.999 -16.694 7.603 1.00 97.56 96 GLN A O 1
ATOM 740 N N . ILE A 1 97 ? -6.817 -16.387 5.380 1.00 98.31 97 ILE A N 1
ATOM 741 C CA . ILE A 1 97 ? -5.401 -16.033 5.332 1.00 98.31 97 ILE A CA 1
ATOM 742 C C . ILE A 1 97 ? -5.289 -14.548 4.978 1.00 98.31 97 ILE A C 1
ATOM 744 O O . ILE A 1 97 ? -5.855 -14.100 3.983 1.00 98.31 97 ILE A O 1
ATOM 748 N N . ALA A 1 98 ? -4.539 -13.786 5.771 1.00 98.12 98 ALA A N 1
ATOM 749 C CA . ALA A 1 98 ? -4.208 -12.394 5.506 1.00 98.12 98 ALA A CA 1
ATOM 750 C C . ALA A 1 98 ? -3.112 -12.294 4.419 1.00 98.12 98 ALA A C 1
ATOM 752 O O . ALA A 1 98 ? -1.985 -12.747 4.651 1.00 98.12 98 ALA A O 1
ATOM 753 N N . PRO A 1 99 ? -3.405 -11.722 3.237 1.00 98.25 99 PRO A N 1
ATOM 754 C CA . PRO A 1 99 ? -2.402 -11.502 2.202 1.00 98.25 99 PRO A CA 1
ATOM 755 C C . PRO A 1 99 ? -1.514 -10.297 2.548 1.00 98.25 99 PRO A C 1
ATOM 757 O O . PRO A 1 99 ? -2.016 -9.225 2.882 1.00 98.25 99 PRO A O 1
ATOM 760 N N . VAL A 1 100 ? -0.196 -10.453 2.414 1.00 98.44 100 VAL A N 1
ATOM 761 C CA . VAL A 1 100 ? 0.792 -9.366 2.532 1.00 98.44 100 VAL A CA 1
ATOM 762 C C . VAL A 1 100 ? 1.437 -9.162 1.166 1.00 98.44 100 VAL A C 1
ATOM 764 O O . VAL A 1 100 ? 2.149 -10.041 0.688 1.00 98.44 100 VAL A O 1
ATOM 767 N N . ILE A 1 101 ? 1.179 -8.030 0.513 1.00 98.56 101 ILE A N 1
ATOM 768 C CA . ILE A 1 101 ? 1.506 -7.826 -0.909 1.00 98.56 101 ILE A CA 1
ATOM 769 C C . ILE A 1 101 ? 2.669 -6.836 -1.056 1.00 98.56 101 ILE A C 1
ATOM 771 O O . ILE A 1 101 ? 2.646 -5.778 -0.427 1.00 98.56 101 ILE A O 1
ATOM 775 N N . THR A 1 102 ? 3.682 -7.147 -1.873 1.00 98.12 102 THR A N 1
ATOM 776 C CA . THR A 1 102 ? 4.754 -6.183 -2.197 1.00 98.12 102 THR A CA 1
ATOM 777 C C . THR A 1 102 ? 4.330 -5.203 -3.299 1.00 98.12 102 THR A C 1
ATOM 779 O O . THR A 1 102 ? 3.613 -5.590 -4.219 1.00 98.12 102 THR A O 1
ATOM 782 N N . PRO A 1 103 ? 4.760 -3.927 -3.254 1.00 96.38 103 PRO A N 1
ATOM 783 C CA . PRO A 1 103 ? 4.407 -2.916 -4.256 1.00 96.38 103 PRO A CA 1
ATOM 784 C C . PRO A 1 103 ? 5.329 -2.994 -5.486 1.00 96.38 103 PRO A C 1
ATOM 786 O O . PRO A 1 103 ? 5.984 -2.027 -5.873 1.00 96.38 103 PRO A O 1
ATOM 789 N N . LEU A 1 104 ? 5.411 -4.179 -6.081 1.00 97.50 104 LEU A N 1
ATOM 790 C CA . LEU A 1 104 ? 6.170 -4.454 -7.295 1.00 97.50 104 LEU A CA 1
ATOM 791 C C . LEU A 1 104 ? 5.213 -4.873 -8.403 1.00 97.50 104 LEU A C 1
ATOM 793 O O . LEU A 1 104 ? 4.154 -5.432 -8.136 1.00 97.50 104 LEU A O 1
ATOM 797 N N . GLY A 1 105 ? 5.572 -4.588 -9.648 1.00 97.50 105 GLY A N 1
ATOM 798 C CA . GLY A 1 105 ? 4.734 -4.907 -10.796 1.00 97.50 105 GLY A CA 1
ATOM 799 C C . GLY A 1 105 ? 5.535 -5.429 -11.973 1.00 97.50 105 GLY A C 1
ATOM 800 O O . GLY A 1 105 ? 6.741 -5.190 -12.081 1.00 97.50 105 GLY A O 1
ATOM 801 N N . ARG A 1 106 ? 4.856 -6.139 -12.876 1.00 97.94 106 ARG A N 1
ATOM 802 C CA . ARG A 1 106 ? 5.468 -6.699 -14.080 1.00 97.94 106 ARG A CA 1
ATOM 803 C C . ARG A 1 106 ? 5.030 -5.962 -15.338 1.00 97.94 106 ARG A C 1
ATOM 805 O O . ARG A 1 106 ? 3.839 -5.773 -15.580 1.00 97.94 106 ARG A O 1
ATOM 812 N N . GLY A 1 107 ? 6.013 -5.549 -16.133 1.00 96.88 107 GLY A N 1
ATOM 813 C CA . GLY A 1 107 ? 5.791 -4.893 -17.416 1.00 96.88 107 GLY A CA 1
ATOM 814 C C . GLY A 1 107 ? 5.530 -5.875 -18.564 1.00 96.88 107 GLY A C 1
ATOM 815 O O . GLY A 1 107 ? 5.816 -7.072 -18.447 1.00 96.88 107 GLY A O 1
ATOM 816 N N . PRO A 1 108 ? 5.057 -5.381 -19.724 1.00 95.88 108 PRO A N 1
ATOM 817 C CA . PRO A 1 108 ? 4.874 -6.197 -20.930 1.00 95.88 108 PRO A CA 1
ATOM 818 C C . PRO A 1 108 ? 6.194 -6.769 -21.474 1.00 95.88 108 PRO A C 1
ATOM 820 O O . PRO A 1 108 ? 6.203 -7.798 -22.146 1.00 95.88 108 PRO A O 1
ATOM 823 N N . ASP A 1 109 ? 7.324 -6.141 -21.143 1.00 95.12 109 ASP A N 1
ATOM 824 C CA . ASP A 1 109 ? 8.678 -6.620 -21.436 1.00 95.12 109 ASP A CA 1
ATOM 825 C C . ASP A 1 109 ? 9.156 -7.720 -20.468 1.00 95.12 109 ASP A C 1
ATOM 827 O O . ASP A 1 109 ? 10.307 -8.156 -20.532 1.00 95.12 109 ASP A O 1
ATOM 831 N N . LYS A 1 110 ? 8.261 -8.189 -19.587 1.00 94.12 110 LYS A N 1
ATOM 832 C CA . LYS A 1 110 ? 8.483 -9.199 -18.547 1.00 94.12 110 LYS A CA 1
ATOM 833 C C . LYS A 1 110 ? 9.465 -8.775 -17.459 1.00 94.12 110 LYS A C 1
ATOM 835 O O . LYS A 1 110 ? 9.829 -9.639 -16.652 1.00 94.12 110 LYS A O 1
ATOM 840 N N . LYS A 1 111 ? 9.853 -7.499 -17.408 1.00 95.56 111 LYS A N 1
ATOM 841 C CA . LYS A 1 111 ? 10.724 -6.954 -16.369 1.00 95.56 111 LYS A CA 1
ATOM 842 C C . LYS A 1 111 ? 9.934 -6.499 -15.153 1.00 95.56 111 LYS A C 1
ATOM 844 O O . LYS A 1 111 ? 8.719 -6.294 -15.210 1.00 95.56 111 LYS A O 1
ATOM 849 N N . LEU A 1 112 ? 10.668 -6.369 -14.059 1.00 96.19 112 LEU A N 1
ATOM 850 C CA . LEU A 1 112 ? 10.176 -5.893 -12.783 1.00 96.19 112 LEU A CA 1
ATOM 851 C C . LEU A 1 112 ? 10.231 -4.366 -12.730 1.00 96.19 112 LEU A C 1
ATOM 853 O O . LEU A 1 112 ? 11.176 -3.751 -13.226 1.00 96.19 112 LEU A O 1
ATOM 857 N N . TYR A 1 113 ? 9.223 -3.771 -12.110 1.00 96.38 113 TYR A N 1
ATOM 858 C CA . TYR A 1 113 ? 9.125 -2.338 -11.893 1.00 96.38 113 TYR A CA 1
ATOM 859 C C . TYR A 1 113 ? 8.728 -2.059 -10.448 1.00 96.38 113 TYR A C 1
ATOM 861 O O . TYR A 1 113 ? 7.867 -2.725 -9.871 1.00 96.38 113 TYR A O 1
ATOM 869 N N . ASN A 1 114 ? 9.337 -1.023 -9.891 1.00 95.00 114 ASN A N 1
ATOM 870 C CA . ASN A 1 114 ? 8.973 -0.432 -8.621 1.00 95.00 114 ASN A CA 1
ATOM 871 C C . ASN A 1 114 ? 7.697 0.402 -8.793 1.00 95.00 114 ASN A C 1
ATOM 873 O O . ASN A 1 114 ? 7.635 1.279 -9.660 1.00 95.00 114 ASN A O 1
ATOM 877 N N . VAL A 1 115 ? 6.694 0.143 -7.962 1.00 92.75 115 VAL A N 1
ATOM 878 C CA . VAL A 1 115 ? 5.410 0.847 -7.983 1.00 92.75 115 VAL A CA 1
ATOM 879 C C . VAL A 1 115 ? 5.281 1.653 -6.698 1.00 92.75 115 VAL A C 1
ATOM 881 O O . VAL A 1 115 ? 5.731 1.240 -5.628 1.00 92.75 115 VAL A O 1
ATOM 884 N N . ASN A 1 116 ? 4.662 2.828 -6.775 1.00 89.06 116 ASN A N 1
ATOM 885 C CA . ASN A 1 116 ? 4.295 3.544 -5.562 1.00 89.06 116 ASN A CA 1
ATOM 886 C C . ASN A 1 116 ? 3.329 2.679 -4.719 1.00 89.06 116 ASN A C 1
ATOM 888 O O . ASN A 1 116 ? 2.316 2.204 -5.226 1.00 89.06 116 ASN A O 1
ATOM 892 N N . ALA A 1 117 ? 3.630 2.477 -3.433 1.00 90.19 117 ALA A N 1
ATOM 893 C CA . ALA A 1 117 ? 2.828 1.602 -2.575 1.00 90.19 117 ALA A CA 1
ATOM 894 C C . ALA A 1 117 ? 1.390 2.110 -2.369 1.00 90.19 117 ALA A C 1
ATOM 896 O O . ALA A 1 117 ? 0.467 1.298 -2.319 1.00 90.19 117 ALA A O 1
ATOM 897 N N . ASP A 1 118 ? 1.193 3.431 -2.303 1.00 88.12 118 ASP A N 1
ATOM 898 C CA . ASP A 1 118 ? -0.137 4.029 -2.169 1.00 88.12 118 ASP A CA 1
ATOM 899 C C . ASP A 1 118 ? -0.958 3.800 -3.457 1.00 88.12 118 ASP A C 1
ATOM 901 O O . ASP A 1 118 ? -2.136 3.448 -3.392 1.00 88.12 118 ASP A O 1
ATOM 905 N N . GLU A 1 119 ? -0.324 3.912 -4.633 1.00 88.25 119 GLU A N 1
ATOM 906 C CA . GLU A 1 119 ? -0.942 3.592 -5.931 1.00 88.25 119 GLU A CA 1
ATOM 907 C C . GLU A 1 119 ? -1.283 2.100 -6.059 1.00 88.25 119 GLU A C 1
ATOM 909 O O . GLU A 1 119 ? -2.389 1.757 -6.478 1.00 88.25 119 GLU A O 1
ATOM 914 N N . ALA A 1 120 ? -0.363 1.212 -5.671 1.00 93.00 120 ALA A N 1
ATOM 915 C CA . ALA A 1 120 ? -0.589 -0.231 -5.688 1.00 93.00 120 ALA A CA 1
ATOM 916 C C . ALA A 1 120 ? -1.760 -0.619 -4.773 1.00 93.00 120 ALA A C 1
ATOM 918 O O . ALA A 1 120 ? -2.663 -1.343 -5.195 1.00 93.00 120 ALA A O 1
ATOM 919 N N . ALA A 1 121 ? -1.790 -0.092 -3.545 1.00 93.69 121 ALA A N 1
ATOM 920 C CA . ALA A 1 121 ? -2.869 -0.331 -2.593 1.00 93.69 121 ALA A CA 1
ATOM 921 C C . ALA A 1 121 ? -4.218 0.190 -3.110 1.00 93.69 121 ALA A C 1
ATOM 923 O O . ALA A 1 121 ? -5.225 -0.508 -2.987 1.00 93.69 121 ALA A O 1
ATOM 924 N N . ALA A 1 122 ? -4.239 1.373 -3.735 1.00 91.25 122 ALA A N 1
ATOM 925 C CA . ALA A 1 122 ? -5.438 1.931 -4.355 1.00 91.25 122 ALA A CA 1
ATOM 926 C C . ALA A 1 122 ? -5.968 1.045 -5.493 1.00 91.25 122 ALA A C 1
ATOM 928 O O . ALA A 1 122 ? -7.157 0.733 -5.510 1.00 91.25 122 ALA A O 1
ATOM 929 N N . ALA A 1 123 ? -5.095 0.585 -6.394 1.00 92.69 123 ALA A N 1
ATOM 930 C CA . ALA A 1 123 ? -5.481 -0.278 -7.510 1.00 92.69 123 ALA A CA 1
ATOM 931 C C . ALA A 1 123 ? -5.978 -1.661 -7.046 1.00 92.69 123 ALA A C 1
ATOM 933 O O . ALA A 1 123 ? -6.968 -2.176 -7.567 1.00 92.69 123 ALA A O 1
ATOM 934 N N . ILE A 1 124 ? -5.337 -2.250 -6.029 1.00 95.69 124 ILE A N 1
ATOM 935 C CA . ILE A 1 124 ? -5.808 -3.494 -5.403 1.00 95.69 124 ILE A CA 1
ATOM 936 C C . ILE A 1 124 ? -7.183 -3.276 -4.761 1.00 95.69 124 ILE A C 1
ATOM 938 O O . ILE A 1 124 ? -8.089 -4.082 -4.965 1.00 95.69 124 ILE A O 1
ATOM 942 N N . ALA A 1 125 ? -7.356 -2.194 -3.995 1.00 94.88 125 ALA A N 1
ATOM 943 C CA . ALA A 1 125 ? -8.609 -1.887 -3.310 1.00 94.88 125 ALA A CA 1
ATOM 944 C C . ALA A 1 125 ? -9.767 -1.668 -4.293 1.00 94.88 125 ALA A C 1
ATOM 946 O O . ALA A 1 125 ? -10.860 -2.188 -4.067 1.00 94.88 125 ALA A O 1
ATOM 947 N N . GLU A 1 126 ? -9.515 -0.959 -5.394 1.00 92.50 126 GLU A N 1
ATOM 948 C CA . GLU A 1 126 ? -10.442 -0.798 -6.515 1.00 92.50 126 GLU A CA 1
ATOM 949 C C . GLU A 1 126 ? -10.864 -2.160 -7.078 1.00 92.50 126 GLU A C 1
ATOM 951 O O . GLU A 1 126 ? -12.048 -2.498 -7.068 1.00 92.50 126 GLU A O 1
ATOM 956 N N . LYS A 1 127 ? -9.902 -2.982 -7.515 1.00 94.31 127 LYS A N 1
ATOM 957 C CA . LYS A 1 127 ? -10.188 -4.266 -8.176 1.00 94.31 127 LYS A CA 1
ATOM 958 C C . LYS A 1 127 ? -10.838 -5.285 -7.245 1.00 94.31 127 LYS A C 1
ATOM 960 O O . LYS A 1 127 ? -11.611 -6.131 -7.694 1.00 94.31 127 LYS A O 1
ATOM 965 N N . LEU A 1 128 ? -10.558 -5.198 -5.947 1.00 94.56 128 LEU A N 1
ATOM 966 C CA . LEU A 1 128 ? -11.185 -6.028 -4.924 1.00 94.56 128 LEU A CA 1
ATOM 967 C C . LEU A 1 128 ? -12.605 -5.551 -4.566 1.00 94.56 128 LEU A C 1
ATOM 969 O O . LEU A 1 128 ? -13.356 -6.307 -3.950 1.00 94.56 128 LEU A O 1
ATOM 973 N N . GLY A 1 129 ? -12.987 -4.318 -4.922 1.00 92.19 129 GLY A N 1
ATOM 974 C CA . GLY A 1 129 ? -14.228 -3.697 -4.456 1.00 92.19 129 GLY A CA 1
ATOM 975 C C . GLY A 1 129 ? -14.210 -3.449 -2.945 1.00 92.19 129 GLY A C 1
ATOM 976 O O . GLY A 1 129 ? -15.197 -3.701 -2.245 1.00 92.19 129 GLY A O 1
ATOM 977 N N . ALA A 1 130 ? -13.062 -3.021 -2.414 1.00 94.50 130 ALA A N 1
ATOM 978 C CA . ALA A 1 130 ? -12.852 -2.858 -0.984 1.00 94.50 130 ALA A CA 1
ATOM 979 C C . ALA A 1 130 ? -13.796 -1.803 -0.384 1.00 94.50 130 ALA A C 1
ATOM 981 O O . ALA A 1 130 ? -14.036 -0.731 -0.940 1.00 94.50 130 ALA A O 1
ATOM 982 N N . ARG A 1 131 ? -14.312 -2.084 0.819 1.00 93.69 131 ARG A N 1
ATOM 983 C CA . ARG A 1 131 ? -15.168 -1.132 1.544 1.00 93.69 131 ARG A CA 1
ATOM 984 C C . ARG A 1 131 ? -14.375 0.066 2.069 1.00 93.69 131 ARG A C 1
ATOM 986 O O . ARG A 1 131 ? -14.905 1.172 2.092 1.00 93.69 131 ARG A O 1
ATOM 993 N N . LYS A 1 132 ? -13.154 -0.179 2.541 1.00 94.88 132 LYS A N 1
ATOM 994 C CA . LYS A 1 132 ? -12.264 0.817 3.134 1.00 94.88 132 LYS A CA 1
ATOM 995 C C . LYS A 1 132 ? -10.847 0.591 2.621 1.00 94.88 132 LYS A C 1
ATOM 997 O O . LYS A 1 132 ? -10.418 -0.557 2.527 1.00 94.88 132 LYS A O 1
ATOM 1002 N N . LEU A 1 133 ? -10.134 1.677 2.356 1.00 95.38 133 LEU A N 1
ATOM 1003 C CA . LEU A 1 133 ? -8.687 1.697 2.149 1.00 95.38 133 LEU A CA 1
ATOM 1004 C C . LEU A 1 133 ? -8.067 2.607 3.211 1.00 95.38 133 LEU A C 1
ATOM 1006 O O . LEU A 1 133 ? -8.535 3.724 3.402 1.00 95.38 133 LEU A O 1
ATOM 1010 N N . VAL A 1 134 ? -7.052 2.127 3.925 1.00 95.50 134 VAL A N 1
ATOM 1011 C CA . VAL A 1 1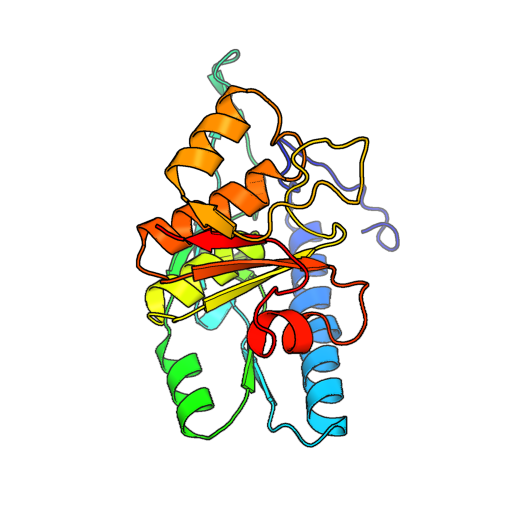34 ? -6.423 2.866 5.028 1.00 95.50 134 VAL A CA 1
ATOM 1012 C C . VAL A 1 134 ? -4.943 3.049 4.726 1.00 95.50 134 VAL A C 1
ATOM 1014 O O . VAL A 1 134 ? -4.224 2.068 4.547 1.00 95.50 134 VAL A O 1
ATOM 1017 N N . PHE A 1 135 ? -4.492 4.299 4.695 1.00 93.44 135 PHE A N 1
ATOM 1018 C CA . PHE A 1 135 ? -3.091 4.672 4.574 1.00 93.44 135 PHE A CA 1
ATOM 1019 C C . PHE A 1 135 ? -2.521 4.984 5.959 1.00 93.44 135 PHE A C 1
ATOM 1021 O O . PHE A 1 135 ? -2.995 5.892 6.643 1.00 93.44 135 PHE A O 1
ATOM 1028 N N . LEU A 1 136 ? -1.487 4.240 6.352 1.00 92.94 136 LEU A N 1
ATOM 1029 C CA . LEU A 1 136 ? -0.683 4.534 7.538 1.00 92.94 136 LEU A CA 1
ATOM 1030 C C . LEU A 1 136 ? 0.388 5.564 7.155 1.00 92.94 136 LEU A C 1
ATOM 1032 O O . LEU A 1 136 ? 1.230 5.288 6.297 1.00 92.94 136 LEU A O 1
ATOM 1036 N N . SER A 1 137 ? 0.339 6.752 7.755 1.00 88.81 137 SER A N 1
ATOM 1037 C CA . SER A 1 137 ? 1.246 7.868 7.465 1.00 88.81 137 SER A CA 1
ATOM 1038 C C . SER A 1 137 ? 2.032 8.298 8.700 1.00 88.81 137 SER A C 1
ATOM 1040 O O . SER A 1 137 ? 1.708 7.955 9.826 1.00 88.81 137 SER A O 1
ATOM 1042 N N . ASP A 1 138 ? 3.070 9.089 8.480 1.00 86.88 138 ASP A N 1
ATOM 1043 C CA . ASP A 1 138 ? 3.858 9.807 9.487 1.00 86.88 138 ASP A CA 1
ATOM 1044 C C . ASP A 1 138 ? 3.204 11.108 9.990 1.00 86.88 138 ASP A C 1
ATOM 1046 O O . ASP A 1 138 ? 3.819 11.873 10.731 1.00 86.88 138 ASP A O 1
ATOM 1050 N N . VAL A 1 139 ? 1.965 11.374 9.577 1.00 86.88 139 VAL A N 1
ATOM 1051 C CA . VAL A 1 139 ? 1.173 12.534 9.990 1.00 86.88 139 VAL A CA 1
ATOM 1052 C C . VAL A 1 139 ? -0.204 12.067 10.453 1.00 86.88 139 VAL A C 1
ATOM 1054 O O . VAL A 1 139 ? -0.699 11.053 9.951 1.00 86.88 139 VAL A O 1
ATOM 1057 N N . PRO A 1 140 ? -0.855 12.800 11.372 1.00 87.44 140 PRO A N 1
ATOM 1058 C CA . PRO A 1 140 ? -2.094 12.337 11.986 1.00 87.44 140 PRO A CA 1
ATOM 1059 C C . PRO A 1 140 ? -3.281 12.284 11.020 1.00 87.44 140 PRO A C 1
ATOM 1061 O O . PRO A 1 140 ? -4.205 11.510 11.234 1.00 87.44 140 PRO A O 1
ATOM 1064 N N . GLY A 1 141 ? -3.240 13.068 9.944 1.00 91.12 141 GLY A N 1
ATOM 1065 C CA . GLY A 1 141 ? -4.275 13.168 8.922 1.00 91.12 141 GLY A CA 1
ATOM 1066 C C . GLY A 1 141 ? -4.127 14.486 8.166 1.00 91.12 141 GLY A C 1
ATOM 1067 O O . GLY A 1 141 ? -3.026 15.034 8.061 1.00 91.12 141 GLY A O 1
ATOM 1068 N N . ILE A 1 142 ? -5.234 15.016 7.657 1.00 91.19 142 ILE A N 1
ATOM 1069 C CA . ILE A 1 142 ? -5.285 16.320 6.995 1.00 91.19 142 ILE A CA 1
ATOM 1070 C C . ILE A 1 142 ? -5.540 17.393 8.050 1.00 91.19 142 ILE A C 1
ATOM 1072 O O . ILE A 1 142 ? -6.591 17.417 8.690 1.00 91.19 142 ILE A O 1
ATOM 1076 N N . LEU A 1 143 ? -4.569 18.287 8.225 1.00 90.50 143 LEU A N 1
ATOM 1077 C CA . LEU A 1 143 ? -4.680 19.441 9.113 1.00 90.50 143 LEU A CA 1
ATOM 1078 C C . LEU A 1 143 ? -5.269 20.628 8.347 1.00 90.50 143 LEU A C 1
ATOM 1080 O O . LEU A 1 143 ? -4.735 21.030 7.314 1.00 90.50 143 LEU A O 1
ATOM 1084 N N . MET A 1 144 ? -6.338 21.223 8.873 1.00 89.94 144 MET A N 1
ATOM 1085 C CA . MET A 1 144 ? -6.929 22.449 8.322 1.00 89.94 144 MET A CA 1
ATOM 1086 C C . MET A 1 144 ? -6.011 23.661 8.520 1.00 89.94 144 MET A C 1
ATOM 1088 O O . MET A 1 144 ? -6.061 24.617 7.748 1.00 89.94 144 MET A O 1
ATOM 1092 N N . ASN A 1 145 ? -5.160 23.609 9.546 1.00 88.19 145 ASN A N 1
ATOM 1093 C CA . ASN A 1 145 ? -4.070 24.536 9.794 1.00 88.19 145 ASN A CA 1
ATOM 1094 C C . ASN A 1 145 ? -2.787 23.738 10.111 1.00 88.19 145 ASN A C 1
ATOM 1096 O O . ASN A 1 145 ? -2.694 23.165 11.196 1.00 88.19 145 ASN A O 1
ATOM 1100 N N . PRO A 1 146 ? -1.782 23.719 9.218 1.00 81.94 146 PRO A N 1
ATOM 1101 C CA . PRO A 1 146 ? -0.533 22.984 9.437 1.00 81.94 146 PRO A CA 1
ATOM 1102 C C . PRO A 1 146 ? 0.209 23.333 10.739 1.00 81.94 146 PRO A C 1
ATOM 1104 O O . PRO A 1 146 ? 0.925 22.490 11.270 1.00 81.94 146 PRO A O 1
ATOM 1107 N N . GLU A 1 147 ? 0.015 24.544 11.270 1.00 85.31 147 GLU A N 1
ATOM 1108 C CA . GLU A 1 147 ? 0.635 25.008 12.521 1.00 85.31 147 GLU A CA 1
ATOM 1109 C C . GLU A 1 147 ? -0.113 24.537 13.784 1.00 85.31 147 GLU A C 1
ATOM 1111 O O . GLU A 1 147 ? 0.393 24.678 14.897 1.00 85.31 147 GLU A O 1
ATOM 1116 N N . ASP A 1 148 ? -1.323 23.985 13.640 1.00 87.56 148 ASP A N 1
ATOM 1117 C CA . ASP A 1 148 ? -2.131 23.476 14.749 1.00 87.56 148 ASP A CA 1
ATOM 1118 C C . ASP A 1 148 ? -2.409 21.972 14.583 1.00 87.56 148 ASP A C 1
ATOM 1120 O O . ASP A 1 148 ? -3.317 21.584 13.842 1.00 87.56 148 ASP A O 1
ATOM 1124 N N . PRO A 1 149 ? -1.707 21.099 15.328 1.00 82.06 149 PRO A N 1
ATOM 1125 C CA . PRO A 1 149 ? -1.939 19.654 15.307 1.00 82.06 149 PRO A CA 1
ATOM 1126 C C . PRO A 1 149 ? -3.360 19.227 15.704 1.00 82.06 149 PRO A C 1
ATOM 1128 O O . PRO A 1 149 ? -3.766 18.105 15.412 1.00 82.06 149 PRO A O 1
ATOM 1131 N N . LYS A 1 150 ? -4.134 20.090 16.380 1.00 86.25 150 LYS A N 1
ATOM 1132 C CA . LYS A 1 150 ? -5.532 19.813 16.750 1.00 86.25 150 LYS A CA 1
ATOM 1133 C C . LYS A 1 150 ? -6.518 20.135 15.635 1.00 86.25 150 LYS A C 1
ATOM 1135 O O . LYS A 1 150 ? -7.686 19.771 15.749 1.00 86.25 150 LYS A O 1
ATOM 1140 N N . SER A 1 151 ? -6.064 20.778 14.564 1.00 91.00 151 SER A N 1
ATOM 1141 C CA . SER A 1 151 ? -6.892 21.166 13.421 1.00 91.00 151 SER A CA 1
ATOM 1142 C C . SER A 1 151 ? -7.170 20.016 12.446 1.00 91.00 151 SER A C 1
ATOM 1144 O O . SER A 1 151 ? -7.504 20.254 11.286 1.00 91.00 151 SER A O 1
ATOM 1146 N N . ILE A 1 152 ? -7.023 18.767 12.894 1.00 91.06 152 ILE A N 1
ATOM 1147 C CA . ILE A 1 152 ? -7.292 17.597 12.069 1.00 91.06 152 ILE A CA 1
ATOM 1148 C C . ILE A 1 152 ? -8.757 17.556 11.630 1.00 91.06 152 ILE A C 1
ATOM 1150 O O . ILE A 1 152 ? -9.680 17.642 12.444 1.00 91.06 152 ILE A O 1
ATOM 1154 N N . ALA A 1 153 ? -8.964 17.404 10.328 1.00 91.38 153 ALA A N 1
ATOM 1155 C CA . ALA A 1 153 ? -10.274 17.131 9.772 1.00 91.38 153 ALA A CA 1
ATOM 1156 C C . ALA A 1 153 ? -10.616 15.654 10.000 1.00 91.38 153 ALA A C 1
ATOM 1158 O O . ALA A 1 153 ? -9.895 14.773 9.539 1.00 91.38 153 ALA A O 1
ATOM 1159 N N . SER A 1 154 ? -11.705 15.382 10.719 1.00 91.69 154 SER A N 1
ATOM 1160 C CA . SER A 1 154 ? -12.146 14.007 11.006 1.00 91.69 154 SER A CA 1
ATOM 1161 C C . SER A 1 154 ? -12.766 13.343 9.774 1.00 91.69 154 SER A C 1
ATOM 1163 O O . SER A 1 154 ? -12.462 12.194 9.465 1.00 91.69 154 SER A O 1
ATOM 1165 N N . THR A 1 155 ? -13.592 14.074 9.025 1.00 93.94 155 THR A N 1
ATOM 1166 C CA . THR A 1 155 ? -14.185 13.604 7.769 1.00 93.94 155 THR A CA 1
ATOM 1167 C C . THR A 1 155 ? -14.180 14.734 6.753 1.00 93.94 155 THR A C 1
ATOM 1169 O O . THR A 1 155 ? -14.460 15.873 7.121 1.00 93.94 155 THR A O 1
ATOM 1172 N N . LEU A 1 156 ? -13.847 14.415 5.505 1.00 94.50 156 LEU A N 1
ATOM 1173 C CA . LEU A 1 156 ? -13.911 15.327 4.368 1.00 94.50 156 LEU A CA 1
ATOM 1174 C C . LEU A 1 156 ? -14.579 14.641 3.177 1.00 94.50 156 LEU A C 1
ATOM 1176 O O . LEU A 1 156 ? -14.309 13.478 2.872 1.00 94.50 156 LEU A O 1
ATOM 1180 N N . GLU A 1 157 ? -15.419 15.377 2.471 1.00 94.88 157 GLU A N 1
ATOM 1181 C CA . GLU A 1 157 ? -15.932 14.982 1.167 1.00 94.88 157 GLU A CA 1
ATOM 1182 C C . GLU A 1 157 ? -14.886 15.247 0.081 1.00 94.88 157 GLU A C 1
ATOM 1184 O O . GLU A 1 157 ? -14.016 16.121 0.185 1.00 94.88 157 GLU A O 1
ATOM 1189 N N . LEU A 1 158 ? -14.987 14.510 -1.021 1.00 91.44 158 LEU A N 1
ATOM 1190 C CA . LEU A 1 158 ? -14.084 14.648 -2.156 1.00 91.44 158 LEU A CA 1
ATOM 1191 C C . LEU A 1 158 ? -14.045 16.090 -2.701 1.00 91.44 158 LEU A C 1
ATOM 1193 O O . LEU A 1 158 ? -12.978 16.583 -3.075 1.00 91.44 158 LEU A O 1
ATOM 1197 N N . ALA A 1 159 ? -15.185 16.784 -2.709 1.00 92.00 159 ALA A N 1
ATOM 1198 C CA . ALA A 1 159 ? -15.271 18.177 -3.143 1.00 92.00 159 ALA A CA 1
ATOM 1199 C C . ALA A 1 159 ? -14.472 19.132 -2.234 1.00 92.00 159 ALA A C 1
ATOM 1201 O O . ALA A 1 159 ? -13.809 20.049 -2.730 1.00 92.00 159 ALA A O 1
ATOM 1202 N N . GLU A 1 160 ? -14.488 18.894 -0.920 1.00 93.69 160 GLU A N 1
ATOM 1203 C CA . GLU A 1 160 ? -13.734 19.683 0.059 1.00 93.69 160 GLU A CA 1
ATOM 1204 C C . GLU A 1 160 ? -12.230 19.474 -0.120 1.00 93.69 160 GLU A C 1
ATOM 1206 O O . GLU A 1 160 ? -11.459 20.432 -0.100 1.00 93.69 160 GLU A O 1
ATOM 1211 N N . ILE A 1 161 ? -11.801 18.237 -0.388 1.00 92.62 161 ILE A N 1
ATOM 1212 C CA . ILE A 1 161 ? -10.400 17.928 -0.694 1.00 92.62 161 ILE A CA 1
ATOM 1213 C C . ILE A 1 161 ? -9.918 18.705 -1.923 1.00 92.62 161 ILE A C 1
ATOM 1215 O O . ILE A 1 161 ? -8.851 19.322 -1.886 1.00 92.62 161 ILE A O 1
ATOM 1219 N N . GLU A 1 162 ? -10.693 18.706 -3.010 1.00 89.00 162 GLU A N 1
ATOM 1220 C CA . GLU A 1 162 ? -10.339 19.441 -4.229 1.00 89.00 162 GLU A CA 1
ATOM 1221 C C . GLU A 1 162 ? -10.235 20.956 -3.963 1.00 89.00 162 GLU A C 1
ATOM 1223 O O . GLU A 1 162 ? -9.345 21.626 -4.496 1.00 89.00 162 GLU A O 1
ATOM 1228 N N . GLU A 1 163 ? -11.083 21.511 -3.094 1.00 91.75 163 GLU A N 1
ATOM 1229 C CA . GLU A 1 163 ? -10.971 22.903 -2.653 1.00 91.75 163 GLU A CA 1
ATOM 1230 C C . GLU A 1 163 ? -9.712 23.160 -1.814 1.00 91.75 163 GLU A C 1
ATOM 1232 O O . GLU A 1 163 ? -8.995 24.133 -2.064 1.00 91.75 163 GLU A O 1
ATOM 1237 N N . LEU A 1 164 ? -9.406 22.287 -0.853 1.00 91.19 164 LEU A N 1
ATOM 1238 C CA . LEU A 1 164 ? -8.236 22.410 0.018 1.00 91.19 164 LEU A CA 1
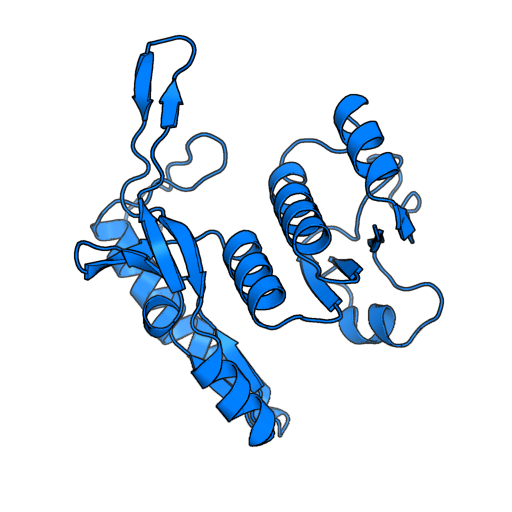ATOM 1239 C C . LEU A 1 164 ? -6.921 22.330 -0.765 1.00 91.19 164 LEU A C 1
ATOM 1241 O O . LEU A 1 164 ? -5.974 23.050 -0.437 1.00 91.19 164 LEU A O 1
ATOM 1245 N N . ILE A 1 165 ? -6.874 21.523 -1.830 1.00 89.81 165 ILE A N 1
ATOM 1246 C CA . ILE A 1 165 ? -5.756 21.502 -2.783 1.00 89.81 165 ILE A CA 1
ATOM 1247 C C . ILE A 1 165 ? -5.663 22.842 -3.520 1.00 89.81 165 ILE A C 1
ATOM 1249 O O . ILE A 1 165 ? -4.594 23.450 -3.544 1.00 89.81 165 ILE A O 1
ATOM 1253 N N . ARG A 1 166 ? -6.772 23.350 -4.083 1.00 88.94 166 ARG A N 1
ATOM 1254 C CA . ARG A 1 166 ? -6.785 24.645 -4.799 1.00 88.94 166 ARG A CA 1
ATOM 1255 C C . ARG A 1 166 ? -6.344 25.812 -3.915 1.00 88.94 166 ARG A C 1
ATOM 1257 O O . ARG A 1 166 ? -5.692 26.732 -4.399 1.00 88.94 166 ARG A O 1
ATOM 1264 N N . ARG A 1 167 ? -6.691 25.775 -2.628 1.00 88.44 167 ARG A N 1
ATOM 1265 C CA . ARG A 1 167 ? -6.313 26.783 -1.626 1.00 88.44 167 ARG A CA 1
ATOM 1266 C C . ARG A 1 167 ? -4.882 26.626 -1.108 1.00 88.44 167 ARG A C 1
ATOM 1268 O O . ARG A 1 167 ? -4.424 27.488 -0.366 1.00 88.44 167 ARG A O 1
ATOM 1275 N N . GLY A 1 168 ? -4.188 25.547 -1.472 1.00 85.75 168 GLY A N 1
ATOM 1276 C CA . GLY A 1 168 ? -2.827 25.255 -1.023 1.00 85.75 168 GLY A CA 1
ATOM 1277 C C . GLY A 1 168 ? -2.723 24.761 0.423 1.00 85.75 168 GLY A C 1
ATOM 1278 O O . GLY A 1 168 ? -1.611 24.651 0.932 1.00 85.75 168 GLY A O 1
ATOM 1279 N N . VAL A 1 169 ? -3.848 24.446 1.081 1.00 86.75 169 VAL A N 1
ATOM 1280 C CA . VAL A 1 169 ? -3.856 23.851 2.432 1.00 86.75 169 VAL A CA 1
ATOM 1281 C C . VAL A 1 169 ? -3.253 22.449 2.374 1.00 86.75 169 VAL A C 1
ATOM 1283 O O . VAL A 1 169 ? -2.370 22.110 3.157 1.00 86.75 169 VAL A O 1
ATOM 1286 N N . ILE A 1 170 ? -3.674 21.658 1.384 1.00 85.38 170 ILE A N 1
ATOM 1287 C CA . ILE A 1 170 ? -3.046 20.378 1.053 1.00 85.38 170 ILE A CA 1
ATOM 1288 C C . ILE A 1 170 ? -1.947 20.648 0.027 1.00 85.38 170 ILE A C 1
ATOM 1290 O O . ILE A 1 170 ? -2.222 21.042 -1.106 1.00 85.38 170 ILE A O 1
ATOM 1294 N N . SER A 1 171 ? -0.692 20.423 0.411 1.00 81.00 171 SER A N 1
ATOM 1295 C CA . SER A 1 171 ? 0.465 20.651 -0.456 1.00 81.00 171 SER A CA 1
ATOM 1296 C C . SER A 1 171 ? 1.612 19.672 -0.166 1.00 81.00 171 SER A C 1
ATOM 1298 O O . SER A 1 171 ? 1.536 18.826 0.729 1.00 81.00 171 SER A O 1
ATOM 1300 N N . GLY A 1 172 ? 2.678 19.744 -0.969 1.00 79.06 172 GLY A N 1
ATOM 1301 C CA . GLY A 1 172 ? 3.899 18.963 -0.758 1.00 79.06 172 GLY A CA 1
ATOM 1302 C C . GLY A 1 172 ? 3.684 17.447 -0.819 1.00 79.06 172 GLY A C 1
ATOM 1303 O O . GLY A 1 172 ? 3.002 16.936 -1.708 1.00 79.06 172 GLY A O 1
ATOM 1304 N N . GLY A 1 173 ? 4.282 16.722 0.133 1.00 71.44 173 GLY A N 1
ATOM 1305 C CA . GLY A 1 173 ? 4.262 15.254 0.191 1.00 71.44 173 GLY A CA 1
ATOM 1306 C C . GLY A 1 173 ? 2.887 14.629 0.451 1.00 71.44 173 GLY A C 1
ATOM 1307 O O . GLY A 1 173 ? 2.731 13.424 0.271 1.00 71.44 173 GLY A O 1
ATOM 1308 N N . MET A 1 174 ? 1.884 15.430 0.822 1.00 79.06 174 MET A N 1
ATOM 1309 C CA . MET A 1 174 ? 0.510 14.961 1.005 1.00 79.06 174 MET A CA 1
ATOM 1310 C C . MET A 1 174 ? -0.225 14.781 -0.334 1.00 79.06 174 MET A C 1
ATOM 1312 O O . MET A 1 174 ? -1.110 13.936 -0.443 1.00 79.06 174 MET A O 1
ATOM 1316 N N . LEU A 1 175 ? 0.160 15.515 -1.387 1.00 81.19 175 LEU A N 1
ATOM 1317 C CA . LEU A 1 175 ? -0.524 15.459 -2.685 1.00 81.19 175 LEU A CA 1
ATOM 1318 C C . LEU A 1 175 ? -0.533 14.053 -3.317 1.00 81.19 175 LEU A C 1
ATOM 1320 O O . LEU A 1 175 ? -1.603 13.632 -3.755 1.00 81.19 175 LEU A O 1
ATOM 1324 N N . PRO A 1 176 ? 0.578 13.285 -3.343 1.00 75.69 176 PRO A N 1
ATOM 1325 C CA . PRO A 1 176 ? 0.551 11.916 -3.860 1.00 75.69 176 PRO A CA 1
ATOM 1326 C C . PRO A 1 176 ? -0.395 10.990 -3.083 1.00 75.69 176 PRO A C 1
ATOM 1328 O O . PRO A 1 176 ? -1.140 10.229 -3.699 1.00 75.69 176 PRO A O 1
ATOM 1331 N N . LYS A 1 177 ? -0.423 11.095 -1.746 1.00 77.88 177 LYS A N 1
ATOM 1332 C CA . LYS A 1 177 ? -1.306 10.294 -0.878 1.00 77.88 177 LYS A CA 1
ATOM 1333 C C . LYS A 1 177 ? -2.773 10.594 -1.140 1.00 77.88 177 LYS A C 1
ATOM 1335 O O . LYS A 1 177 ? -3.576 9.687 -1.344 1.00 77.88 177 LYS A O 1
ATOM 1340 N N . ILE A 1 178 ? -3.098 11.881 -1.205 1.00 86.06 178 ILE A N 1
ATOM 1341 C CA . ILE A 1 178 ? -4.447 12.352 -1.506 1.00 86.06 178 ILE A CA 1
ATOM 1342 C C . ILE A 1 178 ? -4.859 11.949 -2.918 1.00 86.06 178 ILE A C 1
ATOM 1344 O O . ILE A 1 178 ? -5.978 11.493 -3.109 1.00 86.06 178 ILE A O 1
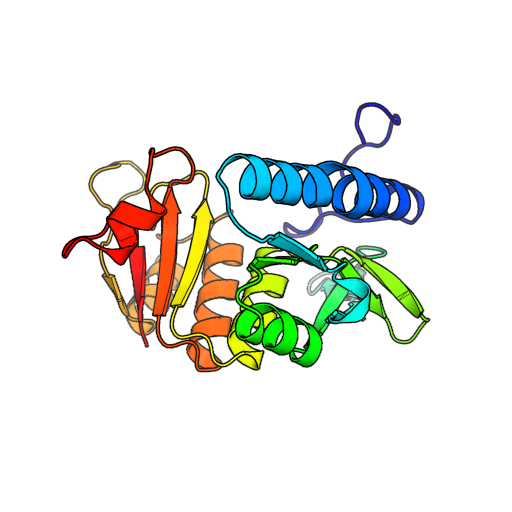ATOM 1348 N N . SER A 1 179 ? -3.957 12.027 -3.896 1.00 82.94 179 SER A N 1
ATOM 1349 C CA . SER A 1 179 ? -4.226 11.564 -5.260 1.00 82.94 179 SER A CA 1
ATOM 1350 C C . SER A 1 179 ? -4.592 10.074 -5.295 1.00 82.94 179 SER A C 1
ATOM 1352 O O . SER A 1 179 ? -5.587 9.701 -5.919 1.00 82.94 179 SER A O 1
ATOM 1354 N N . GLY A 1 180 ? -3.859 9.227 -4.560 1.00 80.75 180 GLY A N 1
ATOM 1355 C CA . GLY A 1 180 ? -4.179 7.803 -4.411 1.00 80.75 180 GLY A CA 1
ATOM 1356 C C . GLY A 1 180 ? -5.543 7.562 -3.756 1.00 80.75 180 GLY A C 1
ATOM 1357 O O . GLY A 1 180 ? -6.340 6.773 -4.266 1.00 80.75 180 GLY A O 1
ATOM 1358 N N . ALA A 1 181 ? -5.849 8.289 -2.677 1.00 87.56 181 ALA A N 1
ATOM 1359 C CA . ALA A 1 181 ? -7.143 8.227 -1.997 1.00 87.56 181 ALA A CA 1
ATOM 1360 C C . ALA A 1 181 ? -8.306 8.655 -2.913 1.00 87.56 181 ALA A C 1
ATOM 1362 O O . ALA A 1 181 ? -9.286 7.927 -3.063 1.00 87.56 181 ALA A O 1
ATOM 1363 N N . ILE A 1 182 ? -8.166 9.788 -3.606 1.00 88.25 182 ILE A N 1
ATOM 1364 C CA . ILE A 1 182 ? -9.147 10.285 -4.579 1.00 88.25 182 ILE A CA 1
ATOM 1365 C C . ILE A 1 182 ? -9.368 9.264 -5.697 1.00 88.25 182 ILE A C 1
ATOM 1367 O O . ILE A 1 182 ? -10.512 8.992 -6.060 1.00 88.25 182 ILE A O 1
ATOM 1371 N N . LYS A 1 183 ? -8.290 8.693 -6.252 1.00 85.31 183 LYS A N 1
ATOM 1372 C CA . LYS A 1 183 ? -8.377 7.692 -7.323 1.00 85.31 183 LYS A CA 1
ATOM 1373 C C . LYS A 1 183 ? -9.153 6.462 -6.852 1.00 85.31 183 LYS A C 1
ATOM 1375 O O . LYS A 1 183 ? -10.073 6.042 -7.544 1.00 85.31 183 LYS A O 1
ATOM 1380 N N . ALA A 1 184 ? -8.851 5.953 -5.656 1.00 87.44 184 ALA A N 1
ATOM 1381 C CA . ALA A 1 184 ? -9.567 4.828 -5.059 1.00 87.44 184 ALA A CA 1
ATOM 1382 C C . ALA A 1 184 ? -11.069 5.124 -4.866 1.00 87.44 184 ALA A C 1
ATOM 1384 O O . ALA A 1 184 ? -11.907 4.302 -5.241 1.00 87.44 184 ALA A O 1
ATOM 1385 N N . LEU A 1 185 ? -11.423 6.304 -4.340 1.00 90.31 185 LEU A N 1
ATOM 1386 C CA . LEU A 1 185 ? -12.822 6.726 -4.157 1.00 90.31 185 LEU A CA 1
ATOM 1387 C C . LEU A 1 185 ? -13.574 6.849 -5.488 1.00 90.31 185 LEU A C 1
ATOM 1389 O O . LEU A 1 185 ? -14.691 6.348 -5.631 1.00 90.31 185 LEU A O 1
ATOM 1393 N N . LYS A 1 186 ? -12.956 7.489 -6.491 1.00 86.94 186 LYS A N 1
ATOM 1394 C CA . LYS A 1 186 ? -13.526 7.626 -7.844 1.00 86.94 186 LYS A CA 1
ATOM 1395 C C . LYS A 1 186 ? -13.699 6.266 -8.528 1.00 86.94 186 LYS A C 1
ATOM 1397 O O . LYS A 1 186 ? -14.601 6.115 -9.346 1.00 86.94 186 LYS A O 1
ATOM 1402 N N . ALA A 1 187 ? -12.885 5.282 -8.158 1.00 82.50 187 ALA A N 1
ATOM 1403 C CA . ALA A 1 187 ? -12.950 3.924 -8.675 1.00 82.50 187 ALA A CA 1
ATOM 1404 C C . ALA A 1 187 ? -13.894 2.978 -7.900 1.00 82.50 187 ALA A C 1
ATOM 1406 O O . ALA A 1 187 ? -14.006 1.801 -8.236 1.00 82.50 187 ALA A O 1
ATOM 1407 N N . GLY A 1 188 ? -14.609 3.479 -6.886 1.00 82.94 188 GLY A N 1
ATOM 1408 C CA . GLY A 1 188 ? -15.672 2.739 -6.198 1.00 82.94 188 GLY A CA 1
ATOM 1409 C C . GLY A 1 188 ? -15.306 2.178 -4.822 1.00 82.94 188 GLY A C 1
ATOM 1410 O O . GLY A 1 188 ? -16.149 1.529 -4.195 1.00 82.94 188 GLY A O 1
ATOM 1411 N N . VAL A 1 189 ? -14.103 2.454 -4.303 1.00 92.56 189 VAL A N 1
ATOM 1412 C CA . VAL A 1 189 ? -13.827 2.267 -2.869 1.00 92.56 189 VAL A CA 1
ATOM 1413 C C . VAL A 1 189 ? -14.734 3.219 -2.093 1.00 92.56 189 VAL A C 1
ATOM 1415 O O . VAL A 1 189 ? -14.800 4.404 -2.400 1.00 92.56 189 VAL A O 1
ATOM 1418 N N . ARG A 1 190 ? -15.464 2.722 -1.088 1.00 91.06 190 ARG A N 1
ATOM 1419 C CA . ARG A 1 190 ? -16.492 3.553 -0.428 1.00 91.06 190 ARG A CA 1
ATOM 1420 C C . ARG A 1 190 ? -15.910 4.655 0.450 1.00 91.06 190 ARG A C 1
ATOM 1422 O O . ARG A 1 190 ? -16.532 5.699 0.595 1.00 91.06 190 ARG A O 1
ATOM 1429 N N . LYS A 1 191 ? -14.788 4.367 1.112 1.00 94.06 191 LYS A N 1
ATOM 1430 C CA . LYS A 1 191 ? -14.143 5.255 2.082 1.00 94.06 191 LYS A CA 1
ATOM 1431 C C . LYS A 1 191 ? -12.635 5.061 2.046 1.00 94.06 191 LYS A C 1
ATOM 1433 O O . LYS A 1 191 ? -12.161 3.922 1.996 1.00 94.06 191 LYS A O 1
ATOM 1438 N N . THR A 1 192 ? -11.886 6.146 2.143 1.00 95.06 192 THR A N 1
ATOM 1439 C CA . THR A 1 192 ? -10.433 6.098 2.335 1.00 95.06 192 THR A CA 1
ATOM 1440 C C . THR A 1 192 ? -10.065 6.789 3.634 1.00 95.06 192 THR A C 1
ATOM 1442 O O . THR A 1 192 ? -10.727 7.743 4.016 1.00 95.06 192 THR A O 1
ATOM 1445 N N . HIS A 1 193 ? -9.018 6.332 4.305 1.00 95.31 193 HIS A N 1
ATOM 1446 C CA . HIS A 1 193 ? -8.577 6.885 5.580 1.00 95.31 193 HIS A CA 1
ATOM 1447 C C . HIS A 1 193 ? -7.088 7.201 5.521 1.00 95.31 193 HIS A C 1
ATOM 1449 O O . HIS A 1 193 ? -6.316 6.410 4.977 1.00 95.31 193 HIS A O 1
ATOM 1455 N N . ILE A 1 194 ? -6.683 8.321 6.109 1.00 93.88 194 ILE A N 1
ATOM 1456 C CA . ILE A 1 194 ? -5.279 8.661 6.353 1.00 93.88 194 ILE A CA 1
ATOM 1457 C C . ILE A 1 194 ? -5.114 8.790 7.860 1.00 93.88 194 ILE A C 1
ATOM 1459 O O . ILE A 1 194 ? -5.756 9.647 8.465 1.00 93.88 194 ILE A O 1
ATOM 1463 N N . ILE A 1 195 ? -4.289 7.927 8.453 1.00 94.62 195 ILE A N 1
ATOM 1464 C CA . ILE A 1 195 ? -4.120 7.846 9.907 1.00 94.62 195 ILE A CA 1
ATOM 1465 C C . ILE A 1 195 ? -2.646 7.779 10.305 1.00 94.62 195 ILE A C 1
ATOM 1467 O O . ILE A 1 195 ? -1.803 7.319 9.531 1.00 94.62 195 ILE A O 1
ATOM 1471 N N . ASP A 1 196 ? -2.356 8.179 11.543 1.00 92.88 196 ASP A N 1
ATOM 1472 C CA . ASP A 1 196 ? -1.013 8.119 12.123 1.00 92.88 196 ASP A CA 1
ATOM 1473 C C . ASP A 1 196 ? -0.544 6.669 12.339 1.00 92.88 196 ASP A C 1
ATOM 1475 O O . ASP A 1 196 ? -1.170 5.892 13.067 1.00 92.88 196 ASP A O 1
ATOM 1479 N N . ALA A 1 197 ? 0.589 6.299 11.750 1.00 92.62 197 ALA A N 1
ATOM 1480 C CA . ALA A 1 197 ? 1.261 5.026 11.983 1.00 92.62 197 ALA A CA 1
ATOM 1481 C C . ALA A 1 197 ? 1.967 4.972 13.352 1.00 92.62 197 ALA A C 1
ATOM 1483 O O . ALA A 1 197 ? 2.187 3.888 13.889 1.00 92.62 197 ALA A O 1
ATOM 1484 N N . GLY A 1 198 ? 2.344 6.128 13.905 1.00 92.50 198 GLY A N 1
ATOM 1485 C CA . GLY A 1 198 ? 3.035 6.266 15.186 1.00 92.50 198 GLY A CA 1
ATOM 1486 C C . GLY A 1 198 ? 2.109 6.211 16.400 1.00 92.50 198 GLY A C 1
ATOM 1487 O O . GLY A 1 198 ? 2.579 5.938 17.506 1.00 92.50 198 GLY A O 1
ATOM 1488 N N . LEU A 1 199 ? 0.803 6.426 16.216 1.00 92.62 199 LEU A N 1
ATOM 1489 C CA . LEU A 1 199 ? -0.189 6.298 17.282 1.00 92.62 199 LEU A CA 1
ATOM 1490 C C . LEU A 1 199 ? -0.504 4.810 17.539 1.00 92.62 199 LEU A C 1
ATOM 1492 O O . LEU A 1 199 ? -1.032 4.132 16.651 1.00 92.62 199 LEU A O 1
ATOM 1496 N N . PRO A 1 200 ? -0.249 4.275 18.751 1.00 94.88 200 PRO A N 1
ATOM 1497 C CA . PRO A 1 200 ? -0.559 2.886 19.062 1.00 94.88 200 PRO A CA 1
ATOM 1498 C C . PRO A 1 200 ? -2.036 2.567 18.835 1.00 94.88 200 PRO A C 1
ATOM 1500 O O . PRO A 1 200 ? -2.920 3.306 19.264 1.00 94.88 200 PRO A O 1
ATOM 1503 N N . HIS A 1 201 ? -2.294 1.434 18.183 1.00 94.31 201 HIS A N 1
ATOM 1504 C CA . HIS A 1 201 ? -3.643 0.963 17.860 1.00 94.31 201 HIS A CA 1
ATOM 1505 C C . HIS A 1 201 ? -4.459 1.908 16.962 1.00 94.31 201 HIS A C 1
ATOM 1507 O O . HIS A 1 201 ? -5.685 1.789 16.934 1.00 94.31 201 HIS A O 1
ATOM 1513 N N . SER A 1 202 ? -3.817 2.796 16.193 1.00 94.62 202 SER A N 1
ATOM 1514 C CA . SER A 1 202 ? -4.507 3.755 15.318 1.00 94.62 202 SER A CA 1
ATOM 1515 C C . SER A 1 202 ? -5.536 3.107 14.394 1.00 94.62 202 SER A C 1
ATOM 1517 O O . SER A 1 202 ? -6.647 3.610 14.282 1.00 94.62 202 SER A O 1
ATOM 1519 N N . LEU A 1 203 ? -5.232 1.941 13.815 1.00 94.56 203 LEU A N 1
ATOM 1520 C CA . LEU A 1 203 ? -6.177 1.206 12.969 1.00 94.56 203 LEU A CA 1
ATOM 1521 C C . LEU A 1 203 ? -7.447 0.775 13.725 1.00 94.56 203 LEU A C 1
ATOM 1523 O O . LEU A 1 203 ? -8.545 0.844 13.178 1.00 94.56 203 LEU A O 1
ATOM 1527 N N . LEU A 1 204 ? -7.316 0.333 14.981 1.00 94.62 204 LEU A N 1
ATOM 1528 C CA . LEU A 1 204 ? -8.471 -0.049 15.798 1.00 94.62 204 LEU A CA 1
ATOM 1529 C C . LEU A 1 204 ? -9.278 1.181 16.204 1.00 94.62 204 LE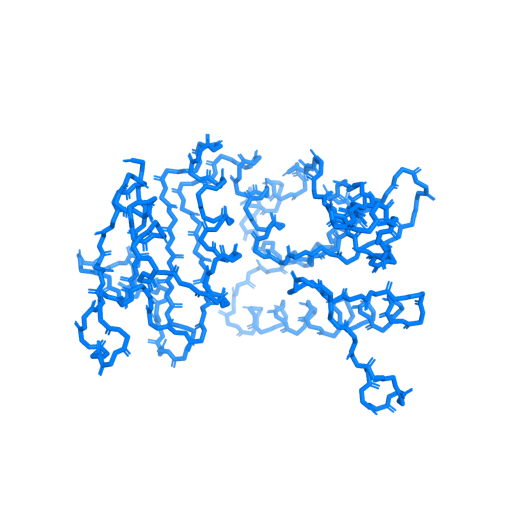U A C 1
ATOM 1531 O O . LEU A 1 204 ? -10.503 1.166 16.115 1.00 94.62 204 LEU A O 1
ATOM 1535 N N . LEU A 1 205 ? -8.591 2.245 16.620 1.00 94.25 205 LEU A N 1
ATOM 1536 C CA . LEU A 1 205 ? -9.232 3.496 17.002 1.00 94.25 205 LEU A CA 1
ATOM 1537 C C . LEU A 1 2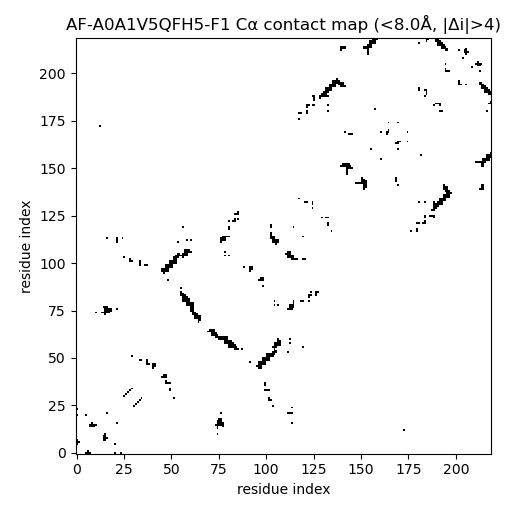05 ? -9.983 4.114 15.816 1.00 94.25 205 LEU A C 1
ATOM 1539 O O . LEU A 1 205 ? -11.109 4.564 15.982 1.00 94.25 205 LEU A O 1
ATOM 1543 N N . GLU A 1 206 ? -9.416 4.071 14.613 1.00 94.38 206 GLU A N 1
ATOM 1544 C CA . GLU A 1 206 ? -10.060 4.588 13.404 1.00 94.38 206 GLU A CA 1
ATOM 1545 C C . GLU A 1 206 ? -11.314 3.797 13.017 1.00 94.38 206 GLU A C 1
ATOM 1547 O O . GLU A 1 206 ? -12.328 4.368 12.629 1.00 94.38 206 GLU A O 1
ATOM 1552 N N . LEU A 1 207 ? -11.253 2.466 13.089 1.00 91.50 207 LEU A N 1
ATOM 1553 C CA . LEU A 1 207 ? -12.316 1.613 12.558 1.00 91.50 207 LEU A CA 1
ATOM 1554 C C . LEU A 1 207 ? -13.430 1.307 13.562 1.00 91.50 207 LEU A C 1
ATOM 1556 O O . LEU A 1 207 ? -14.538 0.978 13.136 1.00 91.50 207 LEU A O 1
ATOM 1560 N N . PHE A 1 208 ? -13.142 1.383 14.862 1.00 92.06 208 PHE A N 1
ATOM 1561 C CA . PHE A 1 208 ? -14.049 0.951 15.929 1.00 92.06 208 PHE A CA 1
ATOM 1562 C C . PHE A 1 208 ? -14.398 2.060 16.931 1.00 92.06 208 PHE A C 1
ATOM 1564 O O . PHE A 1 208 ? -14.919 1.763 18.005 1.00 92.06 208 PHE A O 1
ATOM 1571 N N . THR A 1 209 ? -14.142 3.329 16.601 1.00 88.81 209 THR A N 1
ATOM 1572 C CA . THR A 1 209 ? -14.644 4.478 17.372 1.00 88.81 209 THR A CA 1
ATOM 1573 C C . THR A 1 209 ? -15.424 5.436 16.480 1.00 88.81 209 THR A C 1
ATOM 1575 O O . THR A 1 209 ? -15.192 5.496 15.276 1.00 88.81 209 THR A O 1
ATOM 1578 N N . ASP A 1 210 ? -16.339 6.204 17.073 1.00 82.06 210 ASP A N 1
ATOM 1579 C CA . ASP A 1 210 ? -17.230 7.095 16.317 1.00 82.06 210 ASP A CA 1
ATOM 1580 C C . ASP A 1 210 ? -16.509 8.307 15.712 1.00 82.06 210 ASP A C 1
ATOM 1582 O O . ASP A 1 210 ? -16.956 8.857 14.710 1.00 82.06 210 ASP A O 1
ATOM 1586 N N . LYS A 1 211 ? -15.409 8.748 16.335 1.00 80.38 211 LYS A N 1
ATOM 1587 C CA . LYS A 1 211 ? -14.664 9.942 15.908 1.00 80.38 211 LYS A CA 1
ATOM 1588 C C . LYS A 1 211 ? -13.493 9.619 14.973 1.00 80.38 211 LYS A C 1
ATOM 1590 O O . LYS A 1 211 ? -13.086 10.484 14.201 1.00 80.38 211 LYS A O 1
ATOM 1595 N N . GLY A 1 212 ? -12.943 8.409 15.069 1.00 85.50 212 GLY A N 1
ATOM 1596 C CA . GLY A 1 212 ? -11.668 8.067 14.448 1.00 85.50 212 GLY A CA 1
ATOM 1597 C C . GLY A 1 212 ? -10.488 8.849 15.041 1.00 85.50 212 GLY A C 1
ATOM 1598 O O . GLY A 1 212 ? -10.634 9.648 15.973 1.00 85.50 212 GLY A O 1
ATOM 1599 N N . VAL A 1 213 ? -9.293 8.586 14.521 1.00 91.19 213 VAL A N 1
ATOM 1600 C CA . VAL A 1 213 ? -8.031 9.231 14.932 1.00 91.19 213 VAL A CA 1
ATOM 1601 C C . VAL A 1 213 ? -7.329 9.950 13.792 1.00 91.19 213 VAL A C 1
ATOM 1603 O O . VAL A 1 213 ? -6.391 10.698 14.062 1.00 91.19 213 VAL A O 1
ATOM 1606 N N . GLY A 1 214 ? -7.772 9.740 12.553 1.00 93.56 214 GLY A N 1
ATOM 1607 C CA . GLY A 1 214 ? -7.249 10.441 11.392 1.00 93.56 214 GLY A CA 1
ATOM 1608 C C . GLY A 1 214 ? -8.321 11.161 10.586 1.00 93.56 214 GLY A C 1
ATOM 1609 O O . GLY A 1 214 ? -9.290 11.687 11.134 1.00 93.56 214 GLY A O 1
ATOM 1610 N N . THR A 1 215 ? -8.115 11.194 9.271 1.00 94.62 215 THR A N 1
ATOM 1611 C CA . THR A 1 215 ? -9.054 11.787 8.318 1.00 94.62 215 THR A CA 1
ATOM 1612 C C . THR A 1 215 ? -9.698 10.708 7.462 1.00 94.62 215 THR A C 1
ATOM 1614 O O . THR A 1 215 ? -9.021 10.045 6.672 1.00 94.62 215 THR A O 1
ATOM 1617 N N . GLU A 1 216 ? -11.014 10.566 7.588 1.00 95.38 216 GLU A N 1
ATOM 1618 C CA . GLU A 1 216 ? -11.859 9.832 6.650 1.00 95.38 216 GLU A CA 1
ATOM 1619 C C . GLU A 1 216 ? -12.156 10.719 5.432 1.00 95.38 216 GLU A C 1
ATOM 1621 O O . GLU A 1 216 ? -12.511 11.887 5.571 1.00 95.38 216 GLU A O 1
ATOM 1626 N N . ILE A 1 217 ? -12.029 10.164 4.231 1.00 94.62 217 ILE A N 1
ATOM 1627 C CA . ILE A 1 217 ? -12.447 10.807 2.987 1.00 94.62 217 ILE A CA 1
ATOM 1628 C C . ILE A 1 217 ? -13.546 9.958 2.353 1.00 94.62 217 ILE A C 1
ATOM 1630 O O . ILE A 1 217 ? -13.402 8.734 2.210 1.00 94.62 217 ILE A O 1
ATOM 1634 N N . VAL A 1 218 ? -14.635 10.620 1.982 1.00 94.19 218 VAL A N 1
ATOM 1635 C CA . VAL A 1 218 ? -15.822 10.029 1.357 1.00 94.19 218 VAL A CA 1
ATOM 1636 C C . VAL A 1 218 ? -16.107 10.685 0.004 1.00 94.19 218 VAL A C 1
ATOM 1638 O O . VAL A 1 218 ? -15.516 11.713 -0.328 1.00 94.19 218 VAL A O 1
ATOM 1641 N N . GLN A 1 219 ? -16.960 10.043 -0.802 1.00 85.75 219 GLN A N 1
ATOM 1642 C CA . GLN A 1 219 ? -17.454 10.628 -2.055 1.00 85.75 219 GLN A CA 1
ATOM 1643 C C . GLN A 1 219 ? -18.242 11.908 -1.809 1.00 85.75 219 GLN A C 1
ATOM 1645 O O . GLN A 1 219 ? -19.048 11.902 -0.855 1.00 85.75 219 GLN A O 1
#

Radius of gyration: 18.22 Å; Cα contacts (8 Å, |Δi|>4): 396; chains: 1; bounding box: 45×46×44 Å

Secondary structure (DSSP, 8-state):
-GGGTPPPEEETTEEEB-HHHHHHHHIIIIIIIHHHHHHHHHHTT--EEEE-GGGTEEEEEEEEE-TTT-PEEEEEEEEEEEEE--HHHHHHHHTT-EEEE-SEEE-TTS-EEE--HHHHHHHHHHHHT-SEEEEEESSSS-BSSTT-TT-B-SEEEHHHHHHHHHTTSS-TTHHHHHHHHHHHHHTT-SEEEEEESSSTTHHHHHHHSSS-SSEEEE-